Protein AF-A0A6A3C0V0-F1 (afdb_monomer_lite)

Structure (mmCIF, N/CA/C/O backbone):
data_AF-A0A6A3C0V0-F1
#
_entry.id   AF-A0A6A3C0V0-F1
#
loop_
_atom_site.group_PDB
_atom_site.id
_atom_site.type_symbol
_atom_site.label_atom_id
_atom_site.label_alt_id
_atom_site.label_comp_id
_atom_site.label_asym_id
_atom_site.label_entity_id
_atom_site.label_seq_id
_atom_site.pdbx_PDB_ins_code
_atom_site.Cartn_x
_atom_site.Cartn_y
_atom_site.Cartn_z
_atom_site.occupancy
_atom_site.B_iso_or_equiv
_atom_site.auth_seq_id
_atom_site.auth_comp_id
_atom_site.auth_asym_id
_atom_site.auth_atom_id
_atom_site.pdbx_PDB_model_num
ATOM 1 N N . MET A 1 1 ? 1.283 -11.476 -6.614 1.00 66.19 1 MET A N 1
ATOM 2 C CA . MET A 1 1 ? 1.906 -10.870 -5.410 1.00 66.19 1 MET A CA 1
ATOM 3 C C . MET A 1 1 ? 3.382 -10.486 -5.575 1.00 66.19 1 MET A C 1
ATOM 5 O O . MET A 1 1 ? 3.640 -9.299 -5.685 1.00 66.19 1 MET A O 1
ATOM 9 N N . CYS A 1 2 ? 4.351 -11.414 -5.663 1.00 64.56 2 CYS A N 1
ATOM 10 C CA . CYS A 1 2 ? 5.784 -11.062 -5.822 1.00 64.56 2 CYS A CA 1
ATOM 11 C C . CYS A 1 2 ? 6.074 -10.082 -6.975 1.00 64.56 2 CYS A C 1
ATOM 13 O O . CYS A 1 2 ? 6.936 -9.221 -6.855 1.00 64.56 2 CYS A O 1
ATOM 15 N N . ARG A 1 3 ? 5.314 -10.185 -8.072 1.00 71.25 3 ARG A N 1
ATOM 16 C CA . ARG A 1 3 ? 5.380 -9.266 -9.217 1.00 71.25 3 ARG A CA 1
ATOM 17 C C . ARG A 1 3 ? 5.018 -7.822 -8.840 1.00 71.25 3 ARG A C 1
ATOM 19 O O . ARG A 1 3 ? 5.771 -6.926 -9.187 1.00 71.25 3 ARG A O 1
ATOM 26 N N . TYR A 1 4 ? 3.952 -7.598 -8.064 1.00 69.88 4 TYR A N 1
ATOM 27 C CA . TYR A 1 4 ? 3.578 -6.258 -7.574 1.00 69.88 4 TYR A CA 1
ATOM 28 C C . TYR A 1 4 ? 4.634 -5.669 -6.641 1.00 69.88 4 TYR A C 1
ATOM 30 O O . TYR A 1 4 ? 4.888 -4.473 -6.663 1.00 69.88 4 TYR A O 1
ATOM 38 N N . ILE A 1 5 ? 5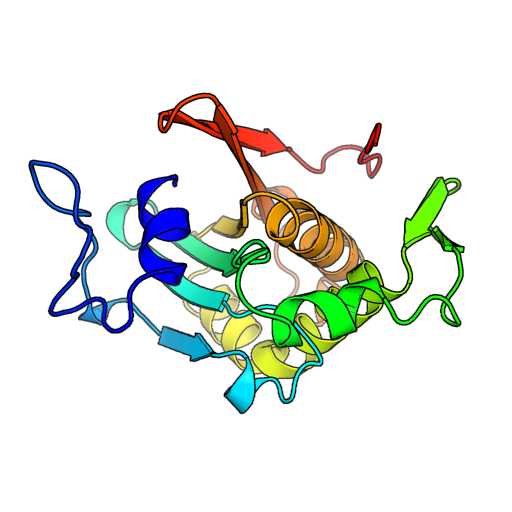.269 -6.516 -5.831 1.00 68.62 5 ILE A N 1
ATOM 39 C CA . ILE A 1 5 ? 6.342 -6.118 -4.915 1.00 68.62 5 ILE A CA 1
ATOM 40 C C . ILE A 1 5 ? 7.598 -5.710 -5.691 1.00 68.62 5 ILE A C 1
ATOM 42 O O . ILE A 1 5 ? 8.206 -4.693 -5.371 1.00 68.62 5 ILE A O 1
ATOM 46 N N . LEU A 1 6 ? 7.961 -6.463 -6.732 1.00 68.69 6 LEU A N 1
ATOM 47 C CA . LEU A 1 6 ? 9.076 -6.133 -7.620 1.00 68.69 6 LEU A CA 1
ATOM 48 C C . LEU A 1 6 ? 8.804 -4.880 -8.459 1.00 68.69 6 LEU A C 1
ATOM 50 O O . LEU A 1 6 ? 9.698 -4.056 -8.611 1.00 68.69 6 LEU A O 1
ATOM 54 N N . ALA A 1 7 ? 7.570 -4.679 -8.924 1.00 69.69 7 ALA A N 1
ATOM 55 C CA . ALA A 1 7 ? 7.199 -3.514 -9.726 1.00 69.69 7 ALA A CA 1
ATOM 56 C C . ALA A 1 7 ? 7.411 -2.174 -8.995 1.00 69.69 7 ALA A C 1
ATOM 58 O O . ALA A 1 7 ? 7.664 -1.163 -9.642 1.00 69.69 7 ALA A O 1
ATOM 59 N N . VAL A 1 8 ? 7.388 -2.154 -7.655 1.00 69.50 8 VAL A N 1
ATOM 60 C CA . VAL A 1 8 ? 7.725 -0.950 -6.862 1.00 69.50 8 VAL A CA 1
ATOM 61 C C . VAL A 1 8 ? 9.188 -0.523 -7.046 1.00 69.50 8 VAL A C 1
ATOM 63 O O . VAL A 1 8 ? 9.537 0.636 -6.816 1.00 69.50 8 VAL A O 1
ATOM 66 N N . TYR A 1 9 ? 10.065 -1.448 -7.440 1.00 68.88 9 TYR A N 1
ATOM 67 C CA . TYR A 1 9 ? 11.483 -1.176 -7.662 1.00 68.88 9 TYR A CA 1
ATOM 68 C C . TYR A 1 9 ? 11.780 -0.641 -9.068 1.00 68.88 9 TYR A C 1
ATOM 70 O O . TYR A 1 9 ? 12.880 -0.130 -9.269 1.00 68.88 9 TYR A O 1
ATOM 78 N N . GLU A 1 10 ? 10.829 -0.715 -10.002 1.00 73.00 10 GLU A N 1
ATOM 79 C CA . GLU A 1 10 ? 10.982 -0.189 -11.360 1.00 73.00 10 GLU A CA 1
ATOM 80 C C . GLU A 1 10 ? 10.845 1.334 -11.393 1.00 73.00 10 GLU A C 1
ATOM 82 O O . GLU A 1 10 ? 9.981 1.905 -10.718 1.00 73.00 10 GLU A O 1
ATOM 87 N N . ASP A 1 11 ? 11.656 2.001 -12.218 1.00 67.00 11 ASP A N 1
ATOM 88 C CA . ASP A 1 11 ? 11.537 3.446 -12.458 1.00 67.00 11 ASP A CA 1
ATOM 89 C C . ASP A 1 11 ? 10.278 3.786 -13.271 1.00 67.00 11 ASP A C 1
ATOM 91 O O . ASP A 1 11 ? 9.668 4.836 -13.059 1.00 67.00 11 ASP A O 1
ATOM 95 N N . GLY A 1 12 ? 9.824 2.858 -14.120 1.00 69.31 12 GLY A N 1
ATOM 96 C CA . GLY A 1 12 ? 8.556 2.941 -14.835 1.00 69.31 12 GLY A CA 1
ATOM 97 C C . GLY A 1 12 ? 7.997 1.561 -15.173 1.00 69.31 12 GLY A C 1
ATOM 98 O O . GLY A 1 12 ? 8.680 0.724 -15.750 1.00 69.31 12 GLY A O 1
ATOM 99 N N . ILE A 1 13 ? 6.719 1.331 -14.866 1.00 71.38 13 ILE A N 1
ATOM 100 C CA . ILE A 1 13 ? 6.072 0.026 -15.088 1.00 71.38 13 ILE A CA 1
ATOM 101 C C . ILE A 1 13 ? 5.704 -0.253 -16.556 1.00 71.38 13 ILE A C 1
ATOM 103 O O . ILE A 1 13 ? 5.443 -1.397 -16.906 1.00 71.38 13 ILE A O 1
ATOM 107 N N . ARG A 1 14 ? 5.684 0.776 -17.421 1.00 73.19 14 ARG A N 1
ATOM 108 C CA . ARG A 1 14 ? 5.459 0.624 -18.876 1.00 73.19 14 ARG A CA 1
ATOM 109 C C . ARG A 1 14 ? 6.706 0.133 -19.615 1.00 73.19 14 ARG A C 1
ATOM 111 O O . ARG A 1 14 ? 6.583 -0.494 -20.661 1.00 73.19 14 ARG A O 1
ATOM 118 N N . HIS A 1 15 ? 7.884 0.424 -19.068 1.00 71.19 15 HIS A N 1
ATOM 119 C CA . HIS A 1 15 ? 9.183 0.042 -19.619 1.00 71.19 15 HIS A CA 1
ATOM 120 C C . HIS A 1 15 ? 10.076 -0.469 -18.482 1.00 71.19 15 HIS A C 1
ATOM 122 O O . HIS A 1 15 ? 11.013 0.227 -18.084 1.00 71.19 15 HIS A O 1
ATOM 128 N N . PRO A 1 16 ? 9.739 -1.638 -17.907 1.00 74.25 16 PRO A N 1
ATOM 129 C CA . PRO A 1 16 ? 10.495 -2.191 -16.796 1.00 74.25 16 PRO A CA 1
ATOM 130 C C . PRO A 1 16 ? 11.929 -2.520 -17.221 1.00 74.25 16 PRO A C 1
ATOM 132 O O . PRO A 1 16 ? 12.159 -3.091 -18.285 1.00 74.25 16 PRO A O 1
ATOM 135 N N . LEU A 1 17 ? 12.894 -2.173 -16.376 1.00 71.25 17 LEU A N 1
ATOM 136 C CA . LEU A 1 17 ? 14.318 -2.421 -16.599 1.00 71.25 17 LEU A CA 1
ATOM 137 C C . LEU A 1 17 ? 14.745 -3.814 -16.124 1.00 71.25 17 LEU A C 1
ATOM 139 O O . LEU A 1 17 ? 15.704 -4.370 -16.656 1.00 71.25 17 LEU A O 1
ATOM 143 N N . TRP A 1 18 ? 14.053 -4.376 -15.131 1.00 69.69 18 TRP A N 1
ATOM 144 C CA . TRP A 1 18 ? 14.462 -5.595 -14.429 1.00 69.69 18 TRP A CA 1
ATOM 145 C C . TRP A 1 18 ? 13.414 -6.707 -14.510 1.00 69.69 18 TRP A C 1
ATOM 147 O O . TRP A 1 18 ? 13.334 -7.556 -13.619 1.00 69.69 18 TRP A O 1
ATOM 157 N N . GLU A 1 19 ? 12.596 -6.714 -15.566 1.00 72.31 19 GLU A N 1
ATOM 158 C CA . GLU A 1 19 ? 11.535 -7.706 -15.690 1.00 72.31 19 GLU A CA 1
ATOM 159 C C . GLU A 1 19 ? 12.081 -9.145 -15.761 1.00 72.31 19 GLU A C 1
ATOM 161 O O . GLU A 1 19 ? 13.084 -9.419 -16.428 1.00 72.31 19 GLU A O 1
ATOM 166 N N . PRO A 1 20 ? 11.435 -10.104 -15.074 1.00 70.31 20 PRO A N 1
ATOM 167 C CA . PRO A 1 20 ? 11.802 -11.506 -15.196 1.00 70.31 20 PRO A CA 1
ATOM 168 C C . PRO A 1 20 ? 11.436 -12.042 -16.592 1.00 70.31 20 PRO A C 1
ATOM 170 O O . PRO A 1 20 ? 10.578 -11.470 -17.269 1.00 70.31 20 PRO A O 1
ATOM 173 N N . PRO A 1 21 ? 12.000 -13.189 -17.018 1.00 68.56 21 PRO A N 1
ATOM 174 C CA . PRO A 1 21 ? 11.568 -13.859 -18.242 1.00 68.56 21 PRO A CA 1
ATOM 175 C C . PRO A 1 21 ? 10.044 -14.075 -18.254 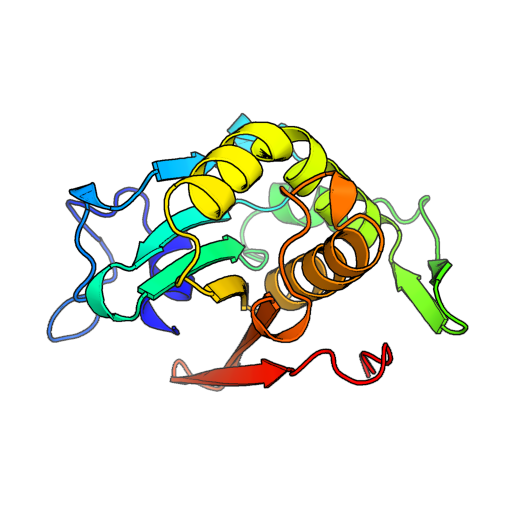1.00 68.56 21 PRO A C 1
ATOM 177 O O . PRO A 1 21 ? 9.496 -14.705 -17.348 1.00 68.56 21 PRO A O 1
ATOM 180 N N . GLY A 1 22 ? 9.360 -13.537 -19.270 1.00 70.19 22 GLY A N 1
ATOM 181 C CA . GLY A 1 22 ? 7.891 -13.529 -19.367 1.00 70.19 22 GLY A CA 1
ATOM 182 C C . GLY A 1 22 ? 7.208 -12.262 -18.830 1.00 70.19 22 GLY A C 1
ATOM 183 O O . GLY A 1 22 ? 5.978 -12.205 -18.812 1.00 70.19 22 GLY A O 1
ATOM 184 N N . GLY A 1 23 ? 7.985 -11.259 -18.418 1.00 74.38 23 GLY A N 1
ATOM 185 C CA . GLY A 1 23 ? 7.508 -9.971 -17.932 1.00 74.38 23 GLY A CA 1
ATOM 186 C C . GLY A 1 23 ? 6.883 -10.035 -16.539 1.00 74.38 23 GLY A C 1
ATOM 187 O O . GLY A 1 23 ? 6.688 -11.099 -15.938 1.00 74.38 23 GLY A O 1
ATOM 188 N N . TYR A 1 24 ? 6.518 -8.871 -16.002 1.00 71.88 24 TYR A N 1
ATOM 189 C CA . TYR A 1 24 ? 5.768 -8.823 -14.744 1.00 71.88 24 TYR A CA 1
ATOM 190 C C . TYR A 1 24 ? 4.322 -9.304 -14.894 1.00 71.88 24 TYR A C 1
ATOM 192 O O . TYR A 1 24 ? 3.734 -9.739 -13.905 1.00 71.88 24 TYR A O 1
ATOM 200 N N . GLY A 1 25 ? 3.747 -9.253 -16.101 1.00 75.31 25 GLY A N 1
ATOM 201 C CA . GLY A 1 25 ? 2.329 -9.557 -16.320 1.00 75.31 25 GLY A CA 1
ATOM 202 C C . GLY A 1 25 ? 1.410 -8.617 -15.535 1.00 75.31 25 GLY A C 1
ATOM 203 O O . GLY A 1 25 ? 0.427 -9.066 -14.959 1.00 75.31 25 GLY A O 1
ATOM 204 N N . ILE A 1 26 ? 1.794 -7.342 -15.442 1.00 80.31 26 ILE A N 1
ATOM 205 C CA . ILE A 1 26 ? 1.059 -6.273 -14.762 1.00 80.31 26 ILE A CA 1
ATOM 206 C C . ILE A 1 26 ? 0.546 -5.326 -15.844 1.00 80.31 26 ILE A C 1
ATOM 208 O O . ILE A 1 26 ? 1.301 -4.964 -16.746 1.00 80.31 26 ILE A O 1
ATOM 212 N N . ASN A 1 27 ? -0.719 -4.925 -15.754 1.00 86.56 27 ASN A N 1
ATOM 213 C CA . ASN A 1 27 ? -1.298 -3.946 -16.659 1.00 86.56 27 ASN A CA 1
ATOM 214 C C . ASN A 1 27 ? -0.959 -2.528 -16.165 1.00 86.56 27 ASN A C 1
ATOM 216 O O . ASN A 1 27 ? -1.412 -2.136 -15.091 1.00 86.56 27 ASN A O 1
ATOM 220 N N . PRO A 1 28 ? -0.188 -1.726 -16.916 1.00 85.25 28 PRO A N 1
ATOM 221 C CA . PRO A 1 28 ? 0.209 -0.401 -16.461 1.00 85.25 28 PRO A CA 1
ATOM 222 C C . PRO A 1 28 ? -0.951 0.587 -16.308 1.00 85.25 28 PRO A C 1
ATOM 224 O O . PRO A 1 28 ? -0.805 1.560 -15.573 1.00 85.25 28 PRO A O 1
ATOM 227 N N . ASP A 1 29 ? -2.087 0.348 -16.964 1.00 89.38 29 ASP A N 1
ATOM 228 C CA . ASP A 1 29 ? -3.273 1.203 -16.862 1.00 89.38 29 ASP A CA 1
ATOM 229 C C . ASP A 1 29 ? -4.039 0.991 -15.544 1.00 89.38 29 ASP A C 1
ATOM 231 O O . ASP A 1 29 ? -4.915 1.779 -15.204 1.00 89.38 29 ASP A O 1
ATOM 235 N N . TRP A 1 30 ? -3.695 -0.048 -14.778 1.00 92.94 30 TRP A N 1
ATOM 236 C CA . TRP A 1 30 ? -4.278 -0.341 -13.464 1.00 92.94 30 TRP A CA 1
ATOM 237 C C . TRP A 1 30 ? -3.461 0.234 -12.295 1.00 92.94 30 TRP A C 1
ATOM 239 O O . TRP A 1 30 ? -3.807 0.049 -11.126 1.00 92.94 30 TRP A O 1
ATOM 249 N N . LEU A 1 31 ? -2.357 0.929 -12.585 1.00 92.06 31 LEU A N 1
ATOM 250 C CA . LEU A 1 31 ? -1.612 1.682 -11.581 1.00 92.06 31 LEU A CA 1
ATOM 251 C C . LEU A 1 31 ? -2.352 2.985 -11.271 1.00 92.06 31 LEU A C 1
ATOM 253 O O . LEU A 1 31 ? -2.417 3.876 -12.113 1.00 92.06 31 LEU A O 1
ATOM 257 N N . ILE A 1 32 ? -2.835 3.112 -10.038 1.00 94.00 32 ILE A N 1
ATOM 258 C CA . ILE A 1 32 ? -3.547 4.307 -9.577 1.00 94.00 32 ILE A CA 1
ATOM 259 C C . ILE A 1 32 ? -2.549 5.343 -9.055 1.00 94.00 32 ILE A C 1
ATOM 261 O O . ILE A 1 32 ? -2.606 6.512 -9.430 1.00 94.00 32 ILE A O 1
ATOM 265 N N . ILE A 1 33 ? -1.600 4.919 -8.209 1.00 93.19 33 ILE A N 1
ATOM 266 C CA . ILE A 1 33 ? -0.614 5.813 -7.581 1.00 93.19 33 ILE A CA 1
ATOM 267 C C . ILE A 1 33 ? 0.765 5.166 -7.570 1.00 93.19 33 ILE A C 1
ATOM 269 O O . ILE A 1 33 ? 0.912 3.976 -7.298 1.00 93.19 33 ILE A O 1
ATOM 273 N N . ARG A 1 34 ? 1.795 5.987 -7.780 1.00 90.75 34 ARG A N 1
ATOM 274 C CA . ARG A 1 34 ? 3.190 5.683 -7.452 1.00 90.75 34 ARG A CA 1
ATOM 275 C C . ARG A 1 34 ? 3.768 6.853 -6.667 1.00 90.75 34 ARG A C 1
ATOM 277 O O . ARG A 1 34 ? 3.656 7.989 -7.114 1.00 90.75 34 ARG A O 1
ATOM 284 N N . LYS A 1 35 ? 4.381 6.565 -5.520 1.00 90.75 35 LYS A N 1
ATOM 285 C CA . LYS A 1 35 ? 5.076 7.545 -4.680 1.00 90.75 35 LYS A CA 1
ATOM 286 C C . LYS A 1 35 ? 6.526 7.135 -4.507 1.00 90.75 35 LYS A C 1
ATOM 288 O O . LYS A 1 35 ? 6.810 6.027 -4.042 1.00 90.75 35 LYS A O 1
ATOM 293 N N . THR A 1 36 ? 7.441 8.018 -4.874 1.00 86.69 36 THR A N 1
ATOM 294 C CA . THR A 1 36 ? 8.871 7.862 -4.611 1.00 86.69 36 THR A CA 1
ATOM 295 C C . THR A 1 36 ? 9.237 8.409 -3.232 1.00 86.69 36 THR A C 1
ATOM 297 O O . THR A 1 36 ? 8.405 8.943 -2.496 1.00 86.69 36 THR A O 1
ATOM 300 N N . TYR A 1 37 ? 10.500 8.251 -2.840 1.00 80.00 37 TYR A N 1
ATOM 301 C CA . TYR A 1 37 ? 10.990 8.809 -1.581 1.00 80.00 37 TYR A CA 1
ATOM 302 C C . TYR A 1 37 ? 10.854 10.343 -1.548 1.00 80.00 37 TYR A C 1
ATOM 304 O O . TYR A 1 37 ? 10.496 10.917 -0.521 1.00 80.00 37 TYR A O 1
ATOM 312 N N . GLU A 1 38 ? 11.067 10.994 -2.691 1.00 82.88 38 GLU A N 1
ATOM 313 C CA . GLU A 1 38 ? 10.913 12.435 -2.873 1.00 82.88 38 GLU A CA 1
ATOM 314 C C . GLU A 1 38 ? 9.451 12.865 -2.691 1.00 82.88 38 GLU A C 1
ATOM 316 O O . GLU A 1 38 ? 9.189 13.818 -1.957 1.00 82.88 38 GLU A O 1
ATOM 321 N N . ASP A 1 39 ? 8.495 12.117 -3.257 1.00 88.69 39 ASP A N 1
ATOM 322 C CA . ASP A 1 39 ? 7.061 12.405 -3.106 1.00 88.69 39 ASP A CA 1
ATOM 323 C C . ASP A 1 39 ? 6.594 12.300 -1.648 1.00 88.69 39 ASP A C 1
ATOM 325 O O . ASP A 1 39 ? 5.745 13.069 -1.195 1.00 88.69 39 ASP A O 1
ATOM 329 N N . THR A 1 40 ? 7.149 11.343 -0.898 1.00 85.50 40 THR A N 1
ATOM 330 C CA . THR A 1 40 ? 6.831 11.147 0.528 1.00 85.50 40 THR A CA 1
ATOM 331 C C . THR A 1 40 ? 7.622 12.064 1.459 1.00 85.50 40 THR A C 1
ATOM 333 O O . THR A 1 40 ? 7.401 12.043 2.672 1.00 85.50 40 THR A O 1
ATOM 336 N N . GLN A 1 41 ? 8.569 12.842 0.921 1.00 84.19 41 GLN A N 1
ATOM 337 C CA . GLN A 1 41 ? 9.496 13.684 1.685 1.00 84.19 41 GLN A CA 1
ATOM 338 C C . GLN A 1 41 ? 10.203 12.910 2.814 1.00 84.19 41 GLN A C 1
ATOM 340 O O . GLN A 1 41 ? 10.439 13.435 3.904 1.00 84.19 41 GLN A O 1
ATOM 345 N N . GLY A 1 42 ? 10.484 11.626 2.579 1.00 79.12 42 GLY A N 1
ATOM 346 C CA . GLY A 1 42 ? 11.101 10.732 3.553 1.00 79.12 42 GLY A CA 1
ATOM 347 C C . GLY A 1 42 ? 10.258 10.375 4.778 1.00 79.12 4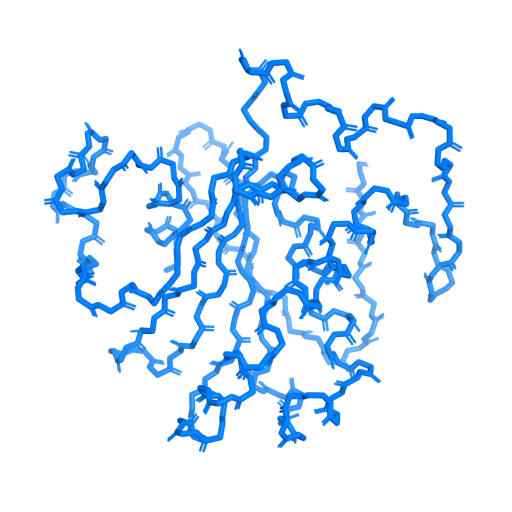2 GLY A C 1
ATOM 348 O O . GLY A 1 42 ? 10.805 9.892 5.766 1.00 79.12 42 GLY A O 1
ATOM 349 N N . GLN A 1 43 ? 8.941 10.594 4.755 1.00 82.69 43 GLN A N 1
ATOM 350 C CA . GLN A 1 43 ? 8.054 10.155 5.842 1.00 82.69 43 GLN A CA 1
ATOM 351 C C . GLN A 1 43 ? 7.667 8.675 5.726 1.00 82.69 43 GLN A C 1
ATOM 353 O O . GLN A 1 43 ? 7.301 8.056 6.729 1.00 82.69 43 GLN A O 1
ATOM 358 N N . ALA A 1 44 ? 7.757 8.099 4.526 1.00 85.69 44 ALA A N 1
ATOM 359 C CA . ALA A 1 44 ? 7.454 6.701 4.256 1.00 85.69 44 ALA A CA 1
ATOM 360 C C . ALA A 1 44 ? 8.377 6.136 3.159 1.00 85.69 44 ALA A C 1
ATOM 362 O O . ALA A 1 44 ? 8.910 6.893 2.351 1.00 85.69 44 ALA A O 1
ATOM 363 N N . PRO A 1 45 ? 8.582 4.808 3.093 1.00 85.31 45 PRO A N 1
ATOM 364 C CA . PRO A 1 45 ? 9.217 4.188 1.932 1.00 85.31 45 PRO A CA 1
ATOM 365 C C . PRO A 1 45 ? 8.396 4.432 0.661 1.00 85.31 45 PRO A C 1
ATOM 367 O O . PRO A 1 45 ? 7.195 4.669 0.744 1.00 85.31 45 PRO A O 1
ATOM 370 N N . SER A 1 46 ? 9.014 4.307 -0.515 1.00 88.06 46 SER A N 1
ATOM 371 C CA . SER A 1 46 ? 8.271 4.345 -1.782 1.00 88.06 46 SER A CA 1
ATOM 372 C C . SER A 1 46 ? 7.198 3.254 -1.836 1.00 88.06 46 SER A C 1
ATOM 374 O O . SER A 1 46 ? 7.402 2.149 -1.328 1.00 88.06 46 SER A O 1
ATOM 376 N N . TYR A 1 47 ? 6.074 3.534 -2.484 1.00 91.38 47 TYR A N 1
ATOM 377 C CA . TYR A 1 47 ? 4.982 2.574 -2.633 1.00 91.38 47 TYR A CA 1
ATOM 378 C C . TYR A 1 47 ? 4.187 2.809 -3.914 1.00 91.38 47 TYR A C 1
ATOM 380 O O . TYR A 1 47 ? 4.295 3.852 -4.563 1.00 91.38 47 TYR A O 1
ATOM 388 N N . VAL A 1 48 ? 3.376 1.818 -4.270 1.00 92.88 48 VAL A N 1
ATOM 389 C CA . VAL A 1 48 ? 2.400 1.903 -5.358 1.00 92.88 48 VAL A CA 1
ATOM 390 C C . VAL A 1 48 ? 1.035 1.425 -4.885 1.00 92.88 48 VAL A C 1
ATOM 392 O O . VAL A 1 48 ? 0.954 0.483 -4.096 1.00 92.88 48 VAL A O 1
ATOM 395 N N . LEU A 1 49 ? -0.018 2.051 -5.402 1.00 94.81 49 LEU A N 1
ATOM 396 C CA . LEU A 1 49 ? -1.397 1.593 -5.292 1.00 94.81 49 LEU A CA 1
ATOM 397 C C . LEU A 1 49 ? -1.835 1.062 -6.655 1.00 94.81 49 LEU A C 1
ATOM 399 O O . LEU A 1 49 ? -1.834 1.796 -7.645 1.00 94.81 49 LEU A O 1
ATOM 403 N N . TYR A 1 50 ? -2.176 -0.217 -6.698 1.00 94.56 50 TYR A N 1
ATOM 404 C CA . TYR A 1 50 ? -2.483 -0.948 -7.917 1.00 94.56 50 TYR A CA 1
ATOM 405 C C . TYR A 1 50 ? -3.838 -1.643 -7.803 1.00 94.56 50 TYR A C 1
ATOM 407 O O . TYR A 1 50 ? -4.128 -2.263 -6.779 1.00 94.56 50 TYR A O 1
ATOM 415 N N . LEU A 1 51 ? -4.650 -1.559 -8.854 1.00 95.81 51 LEU A N 1
ATOM 416 C CA . LEU A 1 51 ? -5.987 -2.140 -8.905 1.00 95.81 51 LEU A CA 1
ATOM 417 C C . LEU A 1 51 ? -5.979 -3.438 -9.722 1.00 95.81 51 LEU A C 1
ATOM 419 O O . LEU A 1 51 ? -6.046 -3.448 -10.944 1.00 95.81 51 LEU A O 1
ATOM 423 N N . ASP A 1 52 ? -5.863 -4.567 -9.042 1.00 94.19 52 ASP A N 1
ATOM 424 C CA . ASP A 1 52 ? -5.761 -5.880 -9.664 1.00 94.19 52 ASP A CA 1
ATOM 425 C C . ASP A 1 52 ? -7.148 -6.451 -9.977 1.00 94.19 52 ASP A C 1
ATOM 427 O O . ASP A 1 52 ? -7.764 -7.150 -9.167 1.00 94.19 52 ASP A O 1
ATOM 431 N N . HIS A 1 53 ? -7.651 -6.132 -11.169 1.00 94.50 53 HIS A N 1
ATOM 432 C CA . HIS A 1 53 ? -8.972 -6.573 -11.608 1.00 94.50 53 HIS A CA 1
ATOM 433 C C . HIS A 1 53 ? -9.070 -8.090 -11.808 1.00 94.50 53 HIS A C 1
ATOM 435 O O . HIS A 1 53 ? -10.131 -8.661 -11.557 1.00 94.50 53 HIS A O 1
ATOM 441 N N . ASP A 1 54 ? -7.976 -8.753 -12.192 1.00 93.00 54 ASP A N 1
ATOM 442 C CA . ASP A 1 54 ? -7.966 -10.202 -12.433 1.00 93.00 54 ASP A CA 1
ATOM 443 C C . ASP A 1 54 ? -8.178 -11.002 -11.140 1.00 93.00 54 ASP A C 1
ATOM 445 O O . ASP A 1 54 ? -8.795 -12.069 -11.152 1.00 93.00 54 ASP A O 1
ATOM 449 N N . HIS A 1 55 ? -7.696 -10.476 -10.011 1.00 93.00 55 HIS A N 1
ATOM 450 C CA . HIS A 1 55 ? -7.798 -11.128 -8.702 1.00 93.00 55 HIS A CA 1
ATOM 451 C C . HIS A 1 55 ? -8.806 -10.456 -7.762 1.00 93.00 55 HIS A C 1
ATOM 453 O O . HIS A 1 55 ? -8.950 -10.897 -6.619 1.00 93.00 55 HIS A O 1
ATOM 459 N N . ALA A 1 56 ? -9.507 -9.420 -8.237 1.00 95.94 56 ALA A N 1
ATOM 460 C CA . ALA A 1 56 ? -10.383 -8.573 -7.434 1.00 95.94 56 ALA A CA 1
ATOM 461 C C . ALA A 1 56 ? -9.672 -8.077 -6.159 1.00 95.94 56 ALA A C 1
ATOM 463 O O . ALA A 1 56 ? -10.082 -8.384 -5.034 1.00 95.94 56 ALA A O 1
ATOM 464 N N . ASP A 1 57 ? -8.563 -7.354 -6.325 1.00 95.75 57 ASP A N 1
ATOM 465 C CA . ASP A 1 57 ? -7.715 -6.913 -5.215 1.00 95.75 57 ASP A CA 1
ATOM 466 C C . ASP A 1 57 ? -7.231 -5.465 -5.394 1.00 95.75 57 ASP A C 1
ATOM 468 O O . ASP A 1 57 ? -6.817 -5.049 -6.473 1.00 95.75 57 ASP A O 1
ATOM 472 N N . ILE A 1 58 ? -7.278 -4.683 -4.319 1.00 96.81 58 ILE A N 1
ATOM 473 C CA . ILE A 1 58 ? -6.691 -3.344 -4.228 1.00 96.81 58 ILE A CA 1
ATOM 474 C C . ILE A 1 58 ? -5.365 -3.512 -3.492 1.00 96.81 58 ILE A C 1
ATOM 476 O O . ILE A 1 58 ? -5.345 -3.769 -2.288 1.00 96.81 58 ILE A O 1
ATOM 480 N N . VAL A 1 59 ? -4.247 -3.387 -4.202 1.00 95.56 59 VAL A N 1
ATOM 481 C CA . VAL A 1 59 ? -2.919 -3.721 -3.678 1.00 95.56 59 VAL A CA 1
ATOM 482 C C . VAL A 1 59 ? -2.116 -2.452 -3.415 1.00 95.56 59 VAL A C 1
ATOM 484 O O . VAL A 1 59 ? -1.687 -1.772 -4.345 1.00 95.56 59 VAL A O 1
ATOM 487 N N . LEU A 1 60 ? -1.843 -2.167 -2.141 1.00 95.06 60 LEU A N 1
ATOM 488 C CA . LEU A 1 60 ? -0.879 -1.149 -1.728 1.00 95.06 60 LEU A CA 1
ATOM 489 C C . LEU A 1 60 ? 0.456 -1.831 -1.411 1.00 95.06 60 LEU A C 1
ATOM 491 O O . LEU A 1 60 ? 0.612 -2.471 -0.369 1.00 95.06 60 LEU A O 1
ATOM 495 N N . SER A 1 61 ? 1.412 -1.723 -2.331 1.00 92.38 61 SER A N 1
ATOM 496 C CA . SER A 1 61 ? 2.703 -2.409 -2.262 1.00 92.38 61 SER A CA 1
ATOM 497 C C . SER A 1 61 ? 3.818 -1.444 -1.868 1.00 92.38 61 SER A C 1
ATOM 499 O O . SER A 1 61 ? 4.038 -0.434 -2.533 1.00 92.38 61 SER A O 1
ATOM 501 N N . ILE A 1 62 ? 4.526 -1.759 -0.784 1.00 90.12 62 ILE A N 1
ATOM 502 C CA . ILE A 1 62 ? 5.506 -0.888 -0.131 1.00 90.12 62 ILE A CA 1
ATOM 503 C C . ILE A 1 62 ? 6.908 -1.449 -0.323 1.00 90.12 62 ILE A C 1
ATOM 505 O O . ILE A 1 62 ? 7.207 -2.602 0.012 1.00 90.12 62 ILE A O 1
ATOM 509 N N . ARG A 1 63 ? 7.797 -0.603 -0.834 1.00 85.25 63 ARG A N 1
ATOM 510 C CA . ARG A 1 63 ? 9.194 -0.945 -1.071 1.00 85.25 63 ARG A CA 1
ATOM 511 C C . ARG A 1 63 ? 9.909 -1.209 0.254 1.00 85.25 63 ARG A C 1
ATOM 513 O O . ARG A 1 63 ? 9.743 -0.480 1.230 1.00 85.25 63 ARG A O 1
ATOM 520 N N . GLY A 1 64 ? 10.756 -2.233 0.272 1.00 71.62 64 GLY A N 1
ATOM 521 C CA . GLY A 1 64 ? 11.789 -2.362 1.298 1.00 71.62 64 GLY A CA 1
ATOM 522 C C . GLY A 1 64 ? 12.926 -1.378 1.061 1.00 71.62 64 GLY A C 1
ATOM 523 O O . GLY A 1 64 ? 13.153 -0.978 -0.081 1.00 71.62 64 GLY A O 1
ATOM 524 N N . LEU A 1 65 ? 13.668 -1.038 2.116 1.00 63.81 65 LEU A N 1
ATOM 525 C CA . LEU A 1 65 ? 14.829 -0.162 1.977 1.00 63.81 65 LEU A CA 1
ATOM 526 C C . LEU A 1 65 ? 15.845 -0.756 1.008 1.00 63.81 65 LEU A C 1
ATOM 528 O O . LEU A 1 65 ? 16.180 -1.942 1.077 1.00 63.81 65 LEU A O 1
ATOM 532 N N . ASN A 1 66 ? 16.370 0.089 0.139 1.00 55.84 66 ASN A N 1
ATOM 533 C CA . ASN A 1 66 ? 17.594 -0.186 -0.569 1.00 55.84 66 ASN A CA 1
ATOM 534 C C . ASN A 1 66 ? 18.766 0.268 0.308 1.00 55.84 66 ASN A C 1
ATOM 536 O O . ASN A 1 66 ? 19.003 1.462 0.460 1.00 55.84 66 ASN A O 1
ATOM 540 N N . LEU A 1 67 ? 19.531 -0.684 0.849 1.00 48.19 67 LEU A N 1
ATOM 541 C CA . LEU A 1 67 ? 20.728 -0.395 1.654 1.00 48.19 67 LEU A CA 1
ATOM 542 C C . LEU A 1 67 ? 21.796 0.411 0.886 1.00 48.19 67 LEU A C 1
ATOM 544 O O . LEU A 1 67 ? 22.707 0.947 1.504 1.00 48.19 67 LEU A O 1
ATOM 548 N N . ALA A 1 68 ? 21.684 0.519 -0.443 1.00 42.19 68 ALA A N 1
ATOM 549 C CA . ALA A 1 68 ? 22.548 1.358 -1.269 1.00 42.19 68 ALA A CA 1
ATOM 550 C C . ALA A 1 68 ? 22.152 2.851 -1.289 1.00 42.19 68 ALA A C 1
ATOM 552 O O . ALA A 1 68 ? 22.922 3.663 -1.797 1.00 42.19 68 ALA A O 1
ATOM 553 N N . LYS A 1 69 ? 20.969 3.234 -0.778 1.00 50.09 69 LYS A N 1
ATOM 554 C CA . LYS A 1 69 ? 20.512 4.632 -0.716 1.00 50.09 69 LYS A CA 1
ATOM 555 C C . LYS A 1 69 ? 20.433 5.101 0.736 1.00 50.09 69 LYS A C 1
ATOM 557 O O . LYS A 1 69 ? 19.600 4.652 1.508 1.00 50.09 69 LYS A O 1
ATOM 562 N N . GLU A 1 70 ? 21.283 6.051 1.102 1.00 49.94 70 GLU A N 1
ATOM 563 C CA . GLU A 1 70 ? 21.363 6.613 2.460 1.00 49.94 70 GLU A CA 1
ATOM 564 C C . GLU A 1 70 ? 20.060 7.314 2.906 1.00 49.94 70 GLU A C 1
ATOM 566 O O . GLU A 1 70 ? 19.743 7.357 4.092 1.00 49.94 70 GLU A O 1
ATOM 571 N N . SER A 1 71 ? 19.246 7.789 1.955 1.00 52.44 71 SER A N 1
ATOM 572 C CA . SER A 1 71 ? 17.908 8.344 2.205 1.00 52.44 71 SER A CA 1
ATOM 573 C C . SER A 1 71 ? 16.959 7.334 2.857 1.00 52.44 71 SER A C 1
ATOM 575 O O . SER A 1 71 ? 16.228 7.675 3.782 1.00 52.44 71 SER A O 1
ATOM 577 N N . ASP A 1 72 ? 17.028 6.069 2.445 1.00 50.50 72 ASP A N 1
ATOM 578 C CA . ASP A 1 72 ? 16.165 4.991 2.933 1.00 50.50 72 ASP A CA 1
ATOM 579 C C . ASP A 1 72 ? 16.405 4.705 4.430 1.00 50.50 72 ASP A C 1
ATOM 581 O O . ASP A 1 72 ? 15.503 4.272 5.151 1.00 50.50 72 ASP A O 1
ATOM 585 N N . TYR A 1 73 ? 17.597 5.030 4.941 1.00 54.50 73 TYR A N 1
ATOM 586 C CA . TYR A 1 73 ? 17.943 4.882 6.351 1.00 54.50 73 TYR A CA 1
ATOM 587 C C . TYR A 1 73 ? 17.255 5.901 7.274 1.00 54.50 73 TYR A C 1
ATOM 589 O O . TYR A 1 73 ? 17.090 5.593 8.450 1.00 54.50 73 TYR A O 1
ATOM 597 N N . GLN A 1 74 ? 16.821 7.078 6.806 1.00 54.81 74 GLN A N 1
ATOM 598 C CA . GLN A 1 74 ? 16.273 8.140 7.677 1.00 54.81 74 GLN A CA 1
ATOM 599 C C . GLN A 1 74 ? 14.985 7.716 8.405 1.00 54.81 74 GLN A C 1
ATOM 601 O O . GLN A 1 74 ? 14.808 8.023 9.583 1.00 54.81 74 GLN A O 1
ATOM 606 N N . VAL A 1 75 ? 14.124 6.933 7.745 1.00 56.50 75 VAL A N 1
ATOM 607 C CA . VAL A 1 75 ? 12.871 6.411 8.330 1.00 56.50 75 VAL A CA 1
ATOM 608 C C . VAL A 1 75 ? 13.145 5.428 9.485 1.00 56.50 75 VAL A C 1
ATOM 610 O O . VAL A 1 75 ? 12.332 5.296 10.405 1.00 56.50 75 VAL A O 1
ATOM 613 N N . LEU A 1 76 ? 14.299 4.746 9.462 1.00 52.44 76 LEU A N 1
ATOM 614 C CA . LEU A 1 76 ? 14.733 3.797 10.493 1.00 52.44 76 LEU A CA 1
ATOM 615 C C . LEU A 1 76 ? 15.681 4.399 11.541 1.00 52.44 76 LEU A C 1
ATOM 617 O O . LEU A 1 76 ? 15.566 4.057 12.714 1.00 52.44 76 LEU A O 1
ATOM 621 N N . LEU A 1 77 ? 16.622 5.256 11.136 1.00 46.44 77 LEU A N 1
ATOM 622 C CA . LEU A 1 77 ? 17.714 5.780 11.968 1.00 46.44 77 LEU A CA 1
ATOM 623 C C . LEU A 1 77 ? 17.359 7.021 12.768 1.00 46.44 77 LEU A C 1
ATOM 625 O O . L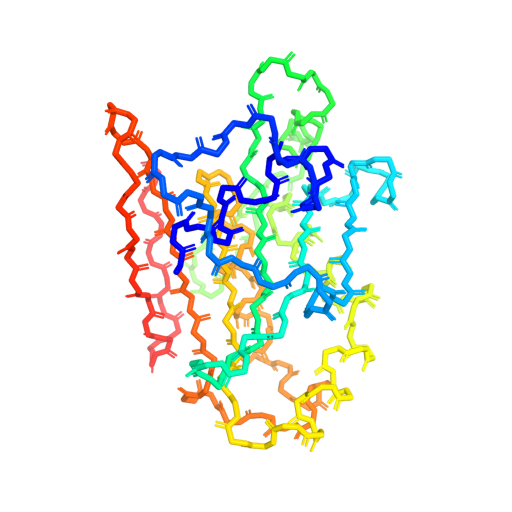EU A 1 77 ? 18.229 7.534 13.478 1.00 46.44 77 LEU A O 1
ATOM 629 N N . ASP A 1 78 ? 16.107 7.475 12.746 1.00 49.47 78 ASP A N 1
ATOM 630 C CA . ASP A 1 78 ? 15.622 8.358 13.800 1.00 49.47 78 ASP A CA 1
ATOM 631 C C . ASP A 1 78 ? 15.513 7.561 15.121 1.00 49.47 78 ASP A C 1
ATOM 633 O O . ASP A 1 78 ? 14.445 7.268 15.657 1.00 49.47 78 ASP A O 1
ATOM 637 N N . ASN A 1 79 ? 16.681 7.176 15.650 1.00 41.28 79 ASN A N 1
ATOM 638 C CA . ASN A 1 79 ? 16.930 6.453 16.895 1.00 41.28 79 ASN A CA 1
ATOM 639 C C . ASN A 1 79 ? 16.443 7.241 18.123 1.00 41.28 79 ASN A C 1
ATOM 641 O O . ASN A 1 79 ? 16.449 6.716 19.236 1.00 41.28 79 ASN A O 1
ATOM 645 N N . LYS A 1 80 ? 15.985 8.489 17.940 1.00 45.84 80 LYS A N 1
ATOM 646 C CA . LYS A 1 80 ? 15.285 9.266 18.970 1.00 45.84 80 LYS A CA 1
ATOM 647 C C . LYS A 1 80 ? 13.841 8.815 19.167 1.00 45.84 80 LYS A C 1
ATOM 649 O O . LYS A 1 80 ? 13.244 9.140 20.190 1.00 45.84 80 LYS A O 1
ATOM 654 N N . LEU A 1 81 ? 13.271 8.067 18.222 1.00 48.25 81 LEU A N 1
ATOM 655 C CA . LEU A 1 81 ? 11.868 7.680 18.273 1.00 48.25 81 LEU A CA 1
ATOM 656 C C . LEU A 1 81 ? 11.598 6.558 19.283 1.00 48.25 81 LEU A C 1
ATOM 658 O O . LEU A 1 81 ? 10.482 6.465 19.778 1.00 48.25 81 LEU A O 1
ATOM 662 N N . GLY A 1 82 ? 12.582 5.738 19.660 1.00 51.69 82 GLY A N 1
ATOM 663 C CA . GLY A 1 82 ? 12.381 4.670 20.644 1.00 51.69 82 GLY A CA 1
ATOM 664 C C . GLY A 1 82 ? 11.328 3.626 20.228 1.00 51.69 82 GLY A C 1
ATOM 665 O O . GLY A 1 82 ? 10.861 3.568 19.088 1.00 51.69 82 GLY A O 1
ATOM 666 N N . LYS A 1 83 ? 10.949 2.754 21.168 1.00 51.94 83 LYS A N 1
ATOM 667 C CA . LYS A 1 83 ? 9.900 1.743 20.967 1.00 51.94 83 LYS A CA 1
ATOM 668 C C . LYS A 1 83 ? 8.606 2.211 21.627 1.00 51.94 83 LYS A C 1
ATOM 670 O O . LYS A 1 83 ? 8.620 2.557 22.808 1.00 51.94 83 LYS A O 1
ATOM 675 N N . ARG A 1 84 ? 7.472 2.159 20.923 1.00 48.91 84 ARG A N 1
ATOM 676 C CA . ARG A 1 84 ? 6.155 2.437 21.521 1.00 48.91 84 ARG A CA 1
ATOM 677 C C . ARG A 1 84 ? 5.425 1.144 21.822 1.00 48.91 84 ARG A C 1
ATOM 679 O O . ARG A 1 84 ? 5.433 0.206 21.026 1.00 48.91 84 ARG A O 1
ATOM 686 N N . LYS A 1 85 ? 4.766 1.114 22.979 1.00 46.12 85 LYS A N 1
ATOM 687 C CA . LYS A 1 85 ? 3.890 0.008 23.348 1.00 46.12 85 LYS A CA 1
ATOM 688 C C . LYS A 1 85 ? 2.659 0.037 22.440 1.00 46.12 85 LYS A C 1
ATOM 690 O O . LYS A 1 85 ? 1.894 1.000 22.466 1.00 46.12 85 LYS A O 1
ATOM 695 N N . PHE A 1 86 ? 2.480 -1.000 21.634 1.00 45.12 86 PHE A N 1
ATOM 696 C CA . PHE A 1 86 ? 1.342 -1.169 20.740 1.00 45.12 86 PHE A CA 1
ATOM 697 C C . PHE A 1 86 ? 0.826 -2.599 20.881 1.00 45.12 86 PHE A C 1
ATOM 699 O O . PHE A 1 86 ? 1.565 -3.560 20.688 1.00 45.12 86 PHE A O 1
ATOM 706 N N . ASN A 1 87 ? -0.437 -2.731 21.283 1.00 45.28 87 ASN A N 1
ATOM 707 C CA . ASN A 1 87 ? -1.113 -4.010 21.513 1.00 45.28 87 ASN A CA 1
ATOM 708 C C . ASN A 1 87 ? -0.349 -5.008 22.415 1.00 45.28 87 ASN A C 1
ATOM 710 O O . ASN A 1 87 ? -0.316 -6.206 22.155 1.00 45.28 87 ASN A O 1
ATOM 714 N N . GLY A 1 88 ? 0.302 -4.507 23.472 1.00 39.25 88 GLY A N 1
ATOM 715 C CA . GLY A 1 88 ? 1.059 -5.337 24.419 1.00 39.25 88 GLY A CA 1
ATOM 716 C C . GLY A 1 88 ? 2.484 -5.703 23.982 1.00 39.25 88 GLY A C 1
ATOM 717 O O . GLY A 1 88 ? 3.221 -6.243 24.800 1.00 39.25 88 GLY A O 1
ATOM 718 N N . GLY A 1 89 ? 2.894 -5.357 22.756 1.00 45.41 89 GLY A N 1
ATOM 719 C CA . GLY A 1 89 ? 4.265 -5.482 22.251 1.00 45.41 89 GLY A CA 1
ATOM 720 C C . GLY A 1 89 ? 4.945 -4.127 22.038 1.00 45.41 89 GLY A C 1
ATOM 721 O O . GLY A 1 89 ? 4.350 -3.073 22.265 1.00 45.41 89 GLY A O 1
ATOM 722 N N . TYR A 1 90 ? 6.203 -4.151 21.602 1.00 45.25 90 TYR A N 1
ATOM 723 C CA . TYR A 1 90 ? 6.984 -2.958 21.278 1.00 45.25 90 TYR A CA 1
ATOM 724 C C . TYR A 1 90 ? 7.144 -2.837 19.763 1.00 45.25 90 TYR A C 1
ATOM 726 O O . TYR A 1 90 ? 7.701 -3.734 19.137 1.00 45.25 90 TYR A O 1
ATOM 734 N N . VAL A 1 91 ? 6.693 -1.726 19.183 1.00 57.88 91 VAL A N 1
ATOM 735 C CA . VAL A 1 91 ? 6.844 -1.433 17.749 1.00 57.88 91 VAL A CA 1
ATOM 736 C C . VAL A 1 91 ? 7.848 -0.297 17.570 1.00 57.88 91 VAL A C 1
ATOM 738 O O . VAL A 1 91 ? 7.885 0.639 18.375 1.00 57.88 91 VAL A O 1
ATOM 741 N N . HIS A 1 92 ? 8.672 -0.382 16.523 1.00 65.56 92 HIS A N 1
ATOM 742 C CA . HIS A 1 92 ? 9.562 0.707 16.129 1.00 65.56 92 HIS A CA 1
ATOM 743 C C . HIS A 1 92 ? 8.724 1.917 15.707 1.00 65.56 92 HIS A C 1
ATOM 745 O O . HIS A 1 92 ? 7.914 1.816 14.783 1.00 65.56 92 HIS A O 1
ATOM 751 N N . ASN A 1 93 ? 8.898 3.063 16.364 1.00 68.19 93 ASN A N 1
ATOM 752 C CA . ASN A 1 93 ? 8.047 4.228 16.118 1.00 68.19 93 ASN A CA 1
ATOM 753 C C . ASN A 1 93 ? 8.114 4.730 14.664 1.00 68.19 93 ASN A C 1
ATOM 755 O O . ASN A 1 93 ? 7.103 5.204 14.153 1.00 68.19 93 ASN A O 1
ATOM 759 N N . GLY A 1 94 ? 9.245 4.537 13.975 1.00 70.94 94 GLY A N 1
ATOM 760 C CA . GLY A 1 94 ? 9.370 4.831 12.542 1.00 70.94 94 GLY A CA 1
ATOM 761 C C . GLY A 1 94 ? 8.395 4.038 11.658 1.00 70.94 94 GLY A C 1
ATOM 762 O O . GLY A 1 94 ? 7.770 4.616 10.777 1.00 70.94 94 GLY A O 1
ATOM 763 N N . LEU A 1 95 ? 8.168 2.746 11.942 1.00 77.75 95 LEU A N 1
ATOM 764 C CA . LEU A 1 95 ? 7.243 1.909 11.161 1.00 77.75 95 LEU A CA 1
ATOM 765 C C . LEU A 1 95 ? 5.790 2.352 11.330 1.00 77.75 95 LEU A C 1
ATOM 767 O O . LEU A 1 95 ? 5.049 2.451 10.356 1.00 77.75 95 LEU A O 1
ATOM 771 N N . LEU A 1 96 ? 5.384 2.627 12.573 1.00 81.06 96 LEU A N 1
ATOM 772 C CA . LEU A 1 96 ? 4.027 3.081 12.867 1.00 81.06 96 LEU A CA 1
ATOM 773 C C . LEU A 1 96 ? 3.776 4.487 12.309 1.00 81.06 96 LEU A C 1
ATOM 775 O O . LEU A 1 96 ? 2.685 4.751 11.812 1.00 81.06 96 LEU A O 1
ATOM 779 N N . LYS A 1 97 ? 4.776 5.376 12.374 1.00 83.38 97 LYS A N 1
ATOM 780 C CA . LYS A 1 97 ? 4.695 6.724 11.803 1.00 83.38 97 LYS A CA 1
ATOM 781 C C . LYS A 1 97 ? 4.573 6.672 10.281 1.00 83.38 97 LYS A C 1
ATOM 783 O O . LYS A 1 97 ? 3.677 7.314 9.749 1.00 83.38 97 LYS A O 1
ATOM 788 N N . ALA A 1 98 ? 5.399 5.868 9.608 1.00 86.25 98 ALA A N 1
ATOM 789 C CA . ALA A 1 98 ? 5.307 5.671 8.163 1.00 86.25 98 ALA A CA 1
ATOM 790 C C . ALA A 1 98 ? 3.944 5.091 7.762 1.00 86.25 98 ALA A C 1
ATOM 792 O O . ALA A 1 98 ? 3.299 5.608 6.859 1.00 86.25 98 ALA A O 1
ATOM 793 N N . ALA A 1 99 ? 3.460 4.071 8.477 1.00 89.31 99 ALA A N 1
ATOM 794 C CA . ALA A 1 99 ? 2.143 3.491 8.227 1.00 89.31 99 ALA A CA 1
ATOM 795 C C . ALA A 1 99 ? 1.005 4.508 8.411 1.00 89.31 99 ALA A C 1
ATOM 797 O O . ALA A 1 99 ? 0.108 4.580 7.577 1.00 89.31 99 ALA A O 1
ATOM 798 N N . GLY A 1 100 ? 1.046 5.305 9.482 1.00 89.69 100 GLY A N 1
ATOM 799 C CA . GLY A 1 100 ? 0.076 6.377 9.706 1.00 89.69 100 GLY A CA 1
ATOM 800 C C . GLY A 1 100 ? 0.115 7.425 8.597 1.00 89.69 100 GLY A C 1
ATOM 801 O O . GLY A 1 100 ? -0.928 7.770 8.061 1.00 89.69 100 GLY A O 1
ATOM 802 N N . TRP A 1 101 ? 1.315 7.851 8.196 1.00 91.69 101 TRP A N 1
ATOM 803 C CA . TRP A 1 101 ? 1.496 8.825 7.124 1.00 91.69 101 TRP A CA 1
ATOM 804 C C . TRP A 1 101 ? 0.927 8.332 5.791 1.00 91.69 101 TRP A C 1
ATOM 806 O O . TRP A 1 101 ? 0.206 9.071 5.135 1.00 91.69 101 TRP A O 1
ATOM 816 N N . VAL A 1 102 ? 1.203 7.078 5.409 1.00 92.38 102 VAL A N 1
ATOM 817 C CA . VAL A 1 102 ? 0.665 6.489 4.171 1.00 92.38 102 VAL A CA 1
ATOM 818 C C . VAL A 1 102 ? -0.858 6.411 4.221 1.00 92.38 102 VAL A C 1
ATOM 820 O O . VAL A 1 102 ? -1.511 6.761 3.244 1.00 92.38 102 VAL A O 1
ATOM 823 N N . LEU A 1 103 ? -1.430 5.982 5.351 1.00 92.31 103 LEU A N 1
ATOM 824 C CA . LEU A 1 103 ? -2.882 5.936 5.488 1.00 92.31 103 LEU A CA 1
ATOM 825 C C . LEU A 1 103 ? -3.494 7.331 5.392 1.00 92.31 103 LEU A C 1
ATOM 827 O O . LEU A 1 103 ? -4.493 7.476 4.711 1.00 92.31 103 LEU A O 1
ATOM 831 N N . ASP A 1 104 ? -2.919 8.335 6.052 1.00 92.56 104 ASP A N 1
ATOM 832 C CA . ASP A 1 104 ? -3.446 9.700 6.015 1.00 92.56 104 ASP A CA 1
ATOM 833 C C . ASP A 1 104 ? -3.308 10.324 4.615 1.00 92.56 104 ASP A C 1
ATOM 835 O O . ASP A 1 104 ? -4.212 11.028 4.178 1.00 92.56 104 ASP A O 1
ATOM 839 N N . ALA A 1 105 ? -2.214 10.039 3.899 1.00 94.31 105 ALA A N 1
ATOM 840 C CA . ALA A 1 105 ? -1.981 10.536 2.543 1.00 94.31 105 ALA A CA 1
ATOM 841 C C . ALA A 1 105 ? -2.943 9.929 1.513 1.00 94.31 105 ALA A C 1
ATOM 843 O O . ALA A 1 105 ? -3.401 10.634 0.621 1.00 94.31 105 ALA A O 1
ATOM 844 N N . GLU A 1 106 ? -3.248 8.636 1.645 1.00 95.56 106 GLU A N 1
ATOM 845 C CA . GLU A 1 106 ? -4.000 7.879 0.638 1.00 95.56 106 GLU A CA 1
ATOM 846 C C . GLU A 1 106 ? -5.406 7.473 1.114 1.00 95.56 106 GLU A C 1
ATOM 848 O O . GLU A 1 106 ? -6.074 6.668 0.467 1.00 95.56 106 GLU A O 1
ATOM 853 N N . CYS A 1 107 ? -5.871 8.013 2.248 1.00 94.19 107 CYS A N 1
ATOM 854 C CA . CYS A 1 107 ? -7.132 7.626 2.890 1.00 94.19 107 CYS A CA 1
ATOM 855 C C . CYS A 1 107 ? -8.326 7.772 1.949 1.00 94.19 107 CYS A C 1
ATOM 857 O O . CYS A 1 107 ? -9.136 6.853 1.841 1.00 94.19 107 CYS A O 1
ATOM 859 N N . ASP A 1 108 ? -8.432 8.928 1.293 1.00 94.94 108 ASP A N 1
ATOM 860 C CA . ASP A 1 108 ? -9.582 9.269 0.459 1.00 94.94 108 ASP A CA 1
ATOM 861 C C . ASP A 1 108 ? -9.637 8.363 -0.774 1.00 94.94 108 ASP A C 1
ATOM 863 O O . ASP A 1 108 ? -10.657 7.728 -1.023 1.00 94.94 108 ASP A O 1
ATOM 867 N N . VAL A 1 109 ? -8.502 8.182 -1.458 1.00 96.19 109 VAL A N 1
ATOM 868 C CA . VAL A 1 109 ? -8.401 7.298 -2.631 1.00 96.19 109 VAL A CA 1
ATOM 869 C C . VAL A 1 109 ? -8.680 5.843 -2.253 1.00 96.19 109 VAL A C 1
ATOM 871 O O . VAL A 1 109 ? -9.419 5.143 -2.942 1.00 96.19 109 VAL A O 1
ATOM 874 N N . LEU A 1 110 ? -8.122 5.362 -1.137 1.00 95.94 110 LEU A N 1
ATOM 875 C CA . LEU A 1 110 ? -8.390 4.005 -0.657 1.00 95.94 110 LEU A CA 1
ATOM 876 C C . LEU A 1 110 ? -9.866 3.813 -0.313 1.00 95.94 110 LEU A C 1
ATOM 878 O O . LEU A 1 110 ? -10.421 2.753 -0.598 1.00 95.94 110 LEU A O 1
ATOM 882 N N . LYS A 1 111 ? -10.503 4.813 0.299 1.00 95.69 111 LYS A N 1
ATOM 883 C CA . LYS A 1 111 ? -11.926 4.769 0.625 1.00 95.69 111 LYS A CA 1
ATOM 884 C C . LYS A 1 111 ? -12.777 4.717 -0.642 1.00 95.69 111 LYS A C 1
ATOM 886 O O . LYS A 1 111 ? -13.628 3.836 -0.734 1.00 95.69 111 LYS A O 1
ATOM 891 N N . GLU A 1 112 ? -12.514 5.594 -1.608 1.00 96.31 112 GLU A N 1
ATOM 892 C CA . GLU A 1 112 ? -13.211 5.622 -2.899 1.00 96.31 112 GLU A CA 1
ATOM 893 C C . GLU A 1 112 ? -13.114 4.268 -3.609 1.00 96.31 112 GLU A C 1
ATOM 895 O O . GLU A 1 112 ? -14.137 3.689 -3.962 1.00 96.31 112 GLU A O 1
ATOM 900 N N . LEU A 1 113 ? -11.913 3.689 -3.711 1.00 96.56 113 LEU A N 1
ATOM 901 C CA . LEU A 1 113 ? -11.724 2.376 -4.337 1.00 96.56 113 LEU A CA 1
ATOM 902 C C . LEU A 1 113 ? -12.443 1.253 -3.581 1.00 96.56 113 LEU A C 1
ATOM 904 O O . LEU A 1 113 ? -13.015 0.351 -4.188 1.00 96.56 113 LEU A O 1
ATOM 908 N N . VAL A 1 114 ? -12.424 1.270 -2.250 1.00 95.69 114 VAL A N 1
ATOM 909 C CA . VAL A 1 114 ? -13.109 0.252 -1.441 1.00 95.69 114 VAL A CA 1
ATOM 910 C C . VAL A 1 114 ? -14.629 0.313 -1.617 1.00 95.69 114 VAL A C 1
ATOM 912 O O . VAL A 1 114 ? -15.279 -0.741 -1.599 1.00 95.69 114 VAL A O 1
ATOM 915 N N . GLU A 1 115 ? -15.182 1.517 -1.767 1.00 95.19 115 GLU A N 1
ATOM 916 C CA . GLU A 1 115 ? -16.607 1.764 -2.005 1.00 95.19 115 GLU A CA 1
ATOM 917 C C . GLU A 1 115 ? -17.009 1.427 -3.450 1.00 95.19 115 GLU A C 1
ATOM 919 O O . GLU A 1 115 ? -18.034 0.777 -3.656 1.00 95.19 115 GLU A O 1
ATOM 924 N N . GLU A 1 116 ? -16.185 1.794 -4.435 1.00 97.06 116 GLU A N 1
ATOM 925 C CA . GLU A 1 116 ? -16.392 1.491 -5.857 1.00 97.06 116 GLU A CA 1
ATOM 926 C C . GLU A 1 116 ? -16.276 -0.016 -6.147 1.00 97.06 116 GLU A C 1
ATOM 928 O O . GLU A 1 116 ? -17.052 -0.568 -6.930 1.00 97.06 116 GLU A O 1
ATOM 933 N N . TYR A 1 117 ? -15.366 -0.710 -5.456 1.00 96.62 117 TYR A N 1
ATOM 934 C CA . TYR A 1 117 ? -15.097 -2.139 -5.624 1.00 96.62 117 TYR A CA 1
ATOM 935 C C . TYR A 1 117 ? -15.433 -2.940 -4.347 1.00 96.62 117 TYR A C 1
ATOM 937 O O . TYR A 1 117 ? -14.549 -3.500 -3.683 1.00 96.62 117 TYR A O 1
ATOM 945 N N . PRO A 1 118 ? -16.725 -3.100 -3.991 1.00 94.44 118 PRO A N 1
ATOM 946 C CA . PRO A 1 118 ? -17.147 -3.718 -2.729 1.00 94.44 118 PRO A CA 1
ATOM 947 C C . PRO A 1 118 ? -16.854 -5.224 -2.636 1.00 94.44 118 PRO A C 1
ATOM 949 O O . PRO A 1 118 ? -16.915 -5.801 -1.552 1.00 94.44 118 PRO A O 1
ATOM 952 N N . ASN A 1 119 ? -16.517 -5.869 -3.753 1.00 94.44 119 ASN A N 1
ATOM 953 C CA . ASN A 1 119 ? -16.143 -7.283 -3.788 1.00 94.44 119 ASN A CA 1
ATOM 954 C C . ASN A 1 119 ? -14.623 -7.503 -3.754 1.00 94.44 119 ASN A C 1
ATOM 956 O O . ASN A 1 119 ? -14.188 -8.651 -3.699 1.00 94.44 119 ASN A O 1
ATOM 960 N N . TYR A 1 120 ? -13.817 -6.435 -3.791 1.00 96.81 120 TYR A N 1
ATOM 961 C CA . TYR A 1 120 ? -12.364 -6.555 -3.888 1.00 96.81 120 TYR A CA 1
ATOM 962 C C . TYR A 1 120 ? -11.731 -6.699 -2.503 1.00 96.81 120 TYR A C 1
ATOM 964 O O . TYR A 1 120 ? -12.227 -6.152 -1.514 1.00 96.81 120 TYR A O 1
ATOM 972 N N . ASN A 1 121 ? -10.623 -7.422 -2.402 1.00 96.25 121 ASN A N 1
ATOM 973 C CA . ASN A 1 121 ? -9.796 -7.394 -1.198 1.00 96.25 121 ASN A CA 1
ATOM 974 C C . ASN A 1 121 ? -9.020 -6.067 -1.109 1.00 96.25 121 ASN A C 1
ATOM 976 O O . ASN A 1 121 ? -8.867 -5.359 -2.099 1.00 96.25 121 ASN A O 1
ATOM 980 N N . LEU A 1 122 ? -8.573 -5.719 0.098 1.00 96.06 122 LEU A N 1
ATOM 981 C CA . LEU A 1 122 ? -7.603 -4.651 0.327 1.00 96.06 122 LEU A CA 1
ATOM 982 C C . LEU A 1 122 ? -6.329 -5.290 0.866 1.00 96.06 122 LEU A C 1
ATOM 984 O O . LEU A 1 122 ? -6.285 -5.749 2.013 1.00 96.06 122 LEU A O 1
ATOM 988 N N . THR A 1 123 ? -5.297 -5.320 0.038 1.00 95.06 123 THR A N 1
ATOM 989 C CA . THR A 1 123 ? -4.057 -6.024 0.325 1.00 95.06 123 THR A CA 1
ATOM 990 C C . THR A 1 123 ? -2.901 -5.059 0.526 1.00 95.06 123 THR A C 1
ATOM 992 O O . THR A 1 123 ? -2.492 -4.337 -0.379 1.00 95.06 123 THR A O 1
ATOM 995 N N . PHE A 1 124 ? -2.303 -5.115 1.713 1.00 94.31 124 PHE A N 1
ATOM 996 C CA . PHE A 1 124 ? -1.038 -4.447 1.997 1.00 94.31 124 PHE A CA 1
ATOM 997 C C . PHE A 1 124 ? 0.112 -5.411 1.728 1.00 94.31 124 PHE A C 1
ATOM 999 O O . PHE A 1 124 ? 0.232 -6.450 2.382 1.00 94.31 124 PHE A O 1
ATOM 1006 N N . ALA A 1 125 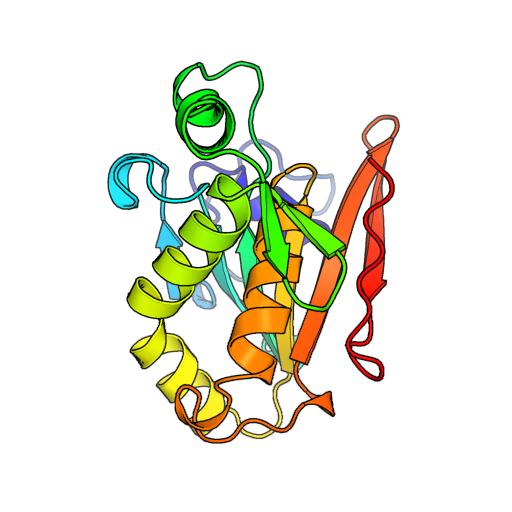? 0.960 -5.075 0.766 1.00 91.44 125 ALA A N 1
ATOM 1007 C CA . ALA A 1 125 ? 2.108 -5.880 0.390 1.00 91.44 125 ALA A CA 1
ATOM 1008 C C . ALA A 1 125 ? 3.411 -5.154 0.727 1.00 91.44 125 ALA A C 1
ATOM 1010 O O . ALA A 1 125 ? 3.492 -3.931 0.652 1.00 91.44 125 ALA A O 1
ATOM 1011 N N . GLY A 1 126 ? 4.456 -5.894 1.080 1.00 87.38 126 GLY A N 1
ATOM 1012 C CA . GLY A 1 126 ? 5.769 -5.295 1.271 1.00 87.38 126 GLY A CA 1
ATOM 1013 C C . GLY A 1 126 ? 6.902 -6.304 1.233 1.00 87.38 126 GLY A C 1
ATOM 1014 O O . GLY A 1 126 ? 6.684 -7.503 1.395 1.00 87.38 126 GLY A O 1
ATOM 1015 N N . HIS A 1 127 ? 8.115 -5.809 0.999 1.00 82.44 127 HIS A N 1
ATOM 1016 C CA . HIS A 1 127 ? 9.347 -6.600 1.043 1.00 82.44 127 HIS A CA 1
ATOM 1017 C C . HIS A 1 127 ? 10.311 -6.051 2.097 1.00 82.44 127 HIS A C 1
ATOM 1019 O O . HIS A 1 127 ? 10.452 -4.835 2.211 1.00 82.44 127 HIS A O 1
ATOM 1025 N N . SER A 1 128 ? 11.022 -6.923 2.825 1.00 78.25 128 SER A N 1
ATOM 1026 C CA . SER A 1 128 ? 12.011 -6.525 3.843 1.00 78.25 128 SER A CA 1
ATOM 1027 C C . SER A 1 128 ? 11.413 -5.494 4.820 1.00 78.25 128 SER A C 1
ATOM 1029 O O . SER A 1 128 ? 10.404 -5.791 5.457 1.00 78.25 128 SER A O 1
ATOM 1031 N N . LEU A 1 129 ? 11.935 -4.264 4.918 1.00 73.75 129 LEU A N 1
ATOM 1032 C CA . LEU A 1 129 ? 11.326 -3.229 5.766 1.00 73.75 129 LEU A CA 1
ATOM 1033 C C . LEU A 1 129 ? 9.872 -2.908 5.380 1.00 73.75 129 LEU A C 1
ATOM 1035 O O . LEU A 1 129 ? 9.036 -2.675 6.255 1.00 73.75 129 LEU A O 1
ATOM 1039 N N . GLY A 1 130 ? 9.559 -2.919 4.084 1.00 81.31 130 GLY A N 1
ATOM 1040 C CA . GLY A 1 130 ? 8.215 -2.662 3.575 1.00 81.31 130 GLY A CA 1
ATOM 1041 C C . GLY A 1 130 ? 7.191 -3.635 4.158 1.00 81.31 130 GLY A C 1
ATOM 1042 O O . GLY A 1 130 ? 6.058 -3.240 4.413 1.00 81.31 130 GLY A O 1
ATOM 1043 N N . SE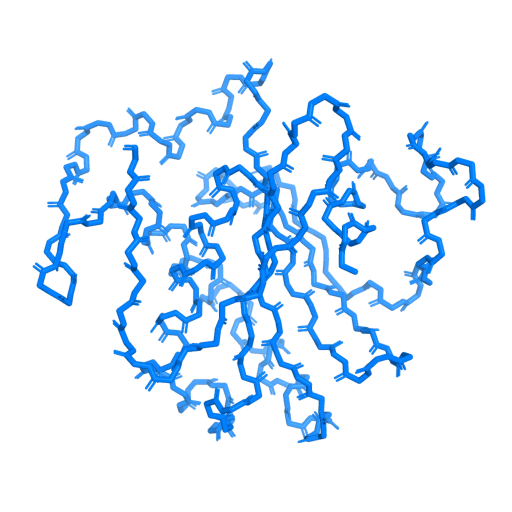R A 1 131 ? 7.600 -4.868 4.483 1.00 83.56 131 SER A N 1
ATOM 1044 C CA . SER A 1 131 ? 6.768 -5.851 5.189 1.00 83.56 131 SER A CA 1
ATOM 1045 C C . SER A 1 131 ? 6.321 -5.352 6.569 1.00 83.56 131 SER A C 1
ATOM 1047 O O . SER A 1 131 ? 5.175 -5.558 6.968 1.00 83.56 131 SER A O 1
ATOM 1049 N N . GLY A 1 132 ? 7.205 -4.653 7.290 1.00 82.81 132 GLY A N 1
ATOM 1050 C CA . GLY A 1 132 ? 6.903 -4.045 8.586 1.00 82.81 132 GLY A CA 1
ATOM 1051 C C . GLY A 1 132 ? 5.890 -2.905 8.476 1.00 82.81 132 GLY A C 1
ATOM 1052 O O . GLY A 1 132 ? 4.943 -2.845 9.260 1.00 82.81 132 GLY A O 1
ATOM 1053 N N . VAL A 1 133 ? 6.048 -2.029 7.479 1.00 87.06 133 VAL A N 1
ATOM 1054 C CA . VAL A 1 133 ? 5.107 -0.922 7.231 1.00 87.06 133 VAL A CA 1
ATOM 1055 C C . VAL A 1 133 ? 3.747 -1.458 6.772 1.00 87.06 133 VAL A C 1
ATOM 1057 O O . VAL A 1 133 ? 2.726 -1.042 7.313 1.00 87.06 133 VAL A O 1
ATOM 1060 N N . ALA A 1 134 ? 3.722 -2.433 5.858 1.00 90.12 134 ALA A N 1
ATOM 1061 C CA . ALA A 1 134 ? 2.498 -3.061 5.352 1.00 90.12 134 ALA A CA 1
ATOM 1062 C C . ALA A 1 134 ? 1.688 -3.732 6.472 1.00 90.12 134 ALA A C 1
ATOM 1064 O O . ALA A 1 134 ? 0.474 -3.550 6.578 1.00 90.12 134 ALA A O 1
ATOM 1065 N N . ALA A 1 135 ? 2.363 -4.453 7.368 1.00 87.44 135 ALA A N 1
ATOM 1066 C CA . ALA A 1 135 ? 1.713 -5.039 8.532 1.00 87.44 135 ALA A CA 1
ATOM 1067 C C . ALA A 1 135 ? 1.147 -3.984 9.493 1.00 87.44 135 ALA A C 1
ATOM 1069 O O . ALA A 1 135 ? 0.044 -4.156 10.017 1.00 87.44 135 ALA A O 1
ATOM 1070 N N . MET A 1 136 ? 1.884 -2.895 9.736 1.00 87.00 136 MET A N 1
ATOM 1071 C CA . MET A 1 136 ? 1.403 -1.806 10.589 1.00 87.00 136 MET A CA 1
ATOM 1072 C C . MET A 1 136 ? 0.210 -1.085 9.964 1.00 87.00 136 MET A C 1
ATOM 1074 O O . MET A 1 136 ? -0.751 -0.807 10.677 1.00 87.00 136 MET A O 1
ATOM 1078 N N . LEU A 1 137 ? 0.218 -0.857 8.650 1.00 89.62 137 LEU A N 1
ATOM 1079 C CA . LEU A 1 137 ? -0.918 -0.301 7.914 1.00 89.62 137 LEU A CA 1
ATOM 1080 C C . LEU A 1 137 ? -2.176 -1.135 8.114 1.00 89.62 137 LEU A C 1
ATOM 1082 O O . LEU A 1 137 ? -3.195 -0.602 8.543 1.00 89.62 137 LEU A O 1
ATOM 1086 N N . ALA A 1 138 ? -2.089 -2.450 7.918 1.00 90.81 138 ALA A N 1
ATOM 1087 C CA . ALA A 1 138 ? -3.228 -3.332 8.136 1.00 90.81 138 ALA A CA 1
ATOM 1088 C C . ALA A 1 138 ? -3.767 -3.248 9.571 1.00 90.81 138 ALA A C 1
ATOM 1090 O O . ALA A 1 138 ? -4.977 -3.190 9.777 1.00 90.81 138 ALA A O 1
ATOM 1091 N N . LEU A 1 139 ? -2.885 -3.189 10.575 1.00 86.56 139 LEU A N 1
ATOM 1092 C CA . LEU A 1 139 ? -3.292 -3.033 11.975 1.00 86.56 139 LEU A CA 1
ATOM 1093 C C . LEU A 1 139 ? -3.972 -1.686 12.248 1.00 86.56 139 LEU A C 1
ATOM 1095 O O . LEU A 1 139 ? -4.933 -1.635 13.018 1.00 86.56 139 LEU A O 1
ATOM 1099 N N . VAL A 1 140 ? -3.475 -0.597 11.659 1.00 87.00 140 VAL A N 1
ATOM 1100 C CA . VAL A 1 140 ? -4.084 0.733 11.787 1.00 87.00 140 VAL A CA 1
ATOM 1101 C C . VAL A 1 140 ? -5.458 0.739 11.117 1.00 87.00 140 VAL A C 1
ATOM 1103 O O . VAL A 1 140 ? -6.431 1.131 11.755 1.00 87.00 140 VAL A O 1
ATOM 1106 N N . VAL A 1 141 ? -5.572 0.211 9.898 1.00 88.38 141 VAL A N 1
ATOM 1107 C CA . VAL A 1 141 ? -6.830 0.149 9.140 1.00 88.38 141 VAL A CA 1
ATOM 1108 C C . VAL A 1 141 ? -7.879 -0.715 9.836 1.00 88.38 141 VAL A C 1
ATOM 1110 O O . VAL A 1 141 ? -9.018 -0.290 9.988 1.00 88.38 141 VAL A O 1
ATOM 1113 N N . VAL A 1 142 ? -7.510 -1.889 10.358 1.00 87.38 142 VAL A N 1
ATOM 1114 C CA . VAL A 1 142 ? -8.435 -2.754 11.117 1.00 87.38 142 VAL A CA 1
ATOM 1115 C C . VAL A 1 142 ? -9.005 -2.051 12.359 1.00 87.38 142 VAL A C 1
ATOM 1117 O O . VAL A 1 142 ? -10.105 -2.389 12.802 1.00 87.38 142 VAL A O 1
ATOM 1120 N N . ARG A 1 143 ? -8.284 -1.079 12.935 1.00 83.62 143 ARG A N 1
ATOM 1121 C CA . ARG A 1 143 ? -8.768 -0.277 14.072 1.00 83.62 143 ARG A CA 1
ATOM 1122 C C . ARG A 1 143 ? -9.546 0.972 13.670 1.00 83.62 143 ARG A C 1
ATOM 1124 O O . ARG A 1 143 ? -10.298 1.468 14.500 1.00 83.62 143 ARG A O 1
ATOM 1131 N N . HIS A 1 144 ? -9.381 1.440 12.439 1.00 84.25 144 HIS A N 1
ATOM 1132 C CA . HIS A 1 144 ? -10.007 2.646 11.897 1.00 84.25 144 HIS A CA 1
ATOM 1133 C C . HIS A 1 144 ? -10.788 2.326 10.614 1.00 84.25 144 HIS A C 1
ATOM 1135 O O . HIS A 1 144 ? -10.626 2.988 9.593 1.00 84.25 144 HIS A O 1
ATOM 1141 N N . GLN A 1 145 ? -11.601 1.265 10.641 1.00 81.88 145 GLN A N 1
ATOM 1142 C CA . GLN A 1 145 ? -12.349 0.797 9.464 1.00 81.88 145 GLN A CA 1
ATOM 1143 C C . GLN A 1 145 ? -13.357 1.835 8.964 1.00 81.88 145 GLN A C 1
ATOM 1145 O O . GLN A 1 145 ? -13.659 1.880 7.775 1.00 81.88 145 GLN A O 1
ATOM 1150 N N . ASP A 1 146 ? -13.846 2.680 9.868 1.00 84.19 146 ASP A N 1
ATOM 1151 C CA . ASP A 1 146 ? -14.716 3.818 9.588 1.00 84.19 146 ASP A CA 1
ATOM 1152 C C . ASP A 1 146 ? -14.082 4.811 8.604 1.00 84.19 146 ASP A C 1
ATOM 1154 O O . ASP A 1 146 ? -14.793 5.413 7.799 1.00 84.19 146 ASP A O 1
ATOM 1158 N N . LYS A 1 147 ? -12.746 4.919 8.594 1.00 84.00 147 LYS A N 1
ATOM 1159 C CA . LYS A 1 147 ? -12.021 5.757 7.634 1.00 84.00 147 LYS A CA 1
ATOM 1160 C C . LYS A 1 147 ? -12.032 5.198 6.209 1.00 84.00 147 LYS A C 1
ATOM 1162 O O . LYS A 1 147 ? -11.942 5.977 5.272 1.00 84.00 147 LYS A O 1
ATOM 1167 N N . LEU A 1 148 ? -12.176 3.880 6.036 1.00 88.31 148 LEU A N 1
ATOM 1168 C CA . LEU A 1 148 ? -12.176 3.203 4.730 1.00 88.31 148 LEU A CA 1
ATOM 1169 C C . LEU A 1 148 ? -13.530 2.541 4.441 1.00 88.31 148 LEU A C 1
ATOM 1171 O O . LEU A 1 148 ? -13.612 1.332 4.219 1.00 88.31 148 LEU A O 1
ATOM 1175 N N . GLY A 1 149 ? -14.612 3.320 4.524 1.00 84.69 149 GLY A N 1
ATOM 1176 C CA . GLY A 1 149 ? -15.942 2.877 4.087 1.00 84.69 149 GLY A CA 1
ATOM 1177 C C . GLY A 1 149 ? -16.511 1.689 4.875 1.00 84.69 149 GLY A C 1
ATOM 1178 O O . GLY A 1 149 ? -17.347 0.951 4.364 1.00 84.69 149 GLY A O 1
ATOM 1179 N N . ASN A 1 150 ? -16.055 1.467 6.115 1.00 87.00 150 ASN A N 1
ATOM 1180 C CA . ASN A 1 150 ? -16.414 0.309 6.943 1.00 87.00 150 ASN A CA 1
ATOM 1181 C C . ASN A 1 150 ? -16.100 -1.051 6.292 1.00 87.00 150 ASN A C 1
ATOM 1183 O O . ASN A 1 150 ? -16.850 -2.015 6.464 1.00 87.00 150 ASN A O 1
ATOM 1187 N N . ILE A 1 151 ? -14.975 -1.152 5.576 1.00 89.94 151 ILE A N 1
ATOM 1188 C CA . ILE A 1 151 ? -14.512 -2.407 4.970 1.00 89.94 151 ILE A CA 1
ATOM 1189 C C . ILE A 1 151 ? -14.525 -3.585 5.960 1.00 89.94 151 ILE A C 1
ATOM 1191 O O . ILE A 1 151 ? -14.055 -3.481 7.097 1.00 89.94 151 ILE A O 1
ATOM 1195 N N . ASP A 1 152 ? -15.023 -4.742 5.515 1.00 89.88 152 ASP A N 1
ATOM 1196 C CA . ASP A 1 152 ? -14.990 -5.981 6.299 1.00 89.88 152 ASP A CA 1
ATOM 1197 C C . ASP A 1 152 ? -13.538 -6.404 6.583 1.00 89.88 152 ASP A C 1
ATOM 1199 O O . ASP A 1 152 ? -12.726 -6.556 5.668 1.00 89.88 152 ASP A O 1
ATOM 1203 N N . ARG A 1 153 ? -13.216 -6.683 7.854 1.00 88.25 153 ARG A N 1
ATOM 1204 C CA . ARG A 1 153 ? -11.883 -7.148 8.285 1.00 88.25 153 ARG A CA 1
ATOM 1205 C C . ARG A 1 153 ? -11.386 -8.358 7.500 1.00 88.25 153 ARG A C 1
ATOM 1207 O O . ARG A 1 153 ? -10.184 -8.512 7.322 1.00 88.25 153 ARG A O 1
ATOM 1214 N N . ARG A 1 154 ? -12.289 -9.223 7.032 1.00 89.50 154 ARG A N 1
ATOM 1215 C CA . ARG A 1 154 ? -11.955 -10.436 6.270 1.00 89.50 154 ARG A CA 1
ATOM 1216 C C . ARG A 1 154 ? -11.378 -10.132 4.884 1.00 89.50 154 ARG A C 1
ATOM 1218 O O . ARG A 1 154 ? -10.649 -10.976 4.348 1.00 89.50 154 ARG A O 1
ATOM 1225 N N . ARG A 1 155 ? -11.684 -8.949 4.336 1.00 93.00 155 ARG A N 1
ATOM 1226 C CA . ARG A 1 155 ? -11.174 -8.434 3.055 1.00 93.00 155 ARG A CA 1
ATOM 1227 C C . ARG A 1 155 ? -9.789 -7.803 3.183 1.00 93.00 155 ARG A C 1
ATOM 1229 O O . ARG A 1 155 ? -9.119 -7.642 2.173 1.00 93.00 155 ARG A O 1
ATOM 1236 N N . ILE A 1 156 ? -9.341 -7.480 4.397 1.00 92.56 156 ILE A N 1
ATOM 1237 C CA . ILE A 1 156 ? -8.010 -6.911 4.625 1.00 92.56 156 ILE A CA 1
ATOM 1238 C C . ILE A 1 156 ? -6.984 -8.045 4.673 1.00 92.56 156 ILE A C 1
ATOM 1240 O O . ILE A 1 156 ? -7.058 -8.931 5.532 1.00 92.56 156 ILE A O 1
ATOM 1244 N N . LYS A 1 157 ? -6.009 -8.021 3.764 1.00 92.44 157 LYS A N 1
ATOM 1245 C CA . LYS A 1 157 ? -4.917 -8.999 3.691 1.00 92.44 157 LYS A CA 1
ATOM 1246 C C . LYS A 1 157 ? -3.566 -8.316 3.867 1.00 92.44 157 LYS A C 1
ATOM 1248 O O . LYS A 1 157 ? -3.394 -7.143 3.544 1.00 92.44 157 LYS A O 1
ATOM 1253 N N . VAL A 1 158 ? -2.588 -9.079 4.348 1.00 88.75 158 VAL A N 1
ATOM 1254 C CA . VAL A 1 158 ? -1.183 -8.663 4.360 1.00 88.75 158 VAL A CA 1
ATOM 1255 C C . VAL A 1 158 ? -0.345 -9.723 3.675 1.00 88.75 158 VAL A C 1
ATOM 1257 O O . VAL A 1 158 ? -0.448 -10.903 4.013 1.00 88.75 158 VAL A O 1
ATOM 1260 N N . HIS A 1 159 ? 0.506 -9.295 2.749 1.00 86.25 159 HIS A N 1
ATOM 1261 C CA . HIS A 1 159 ? 1.504 -10.143 2.117 1.00 86.25 159 HIS A CA 1
ATOM 1262 C C . HIS A 1 159 ? 2.900 -9.596 2.375 1.00 86.25 159 HIS A C 1
ATOM 1264 O O . HIS A 1 159 ? 3.221 -8.463 2.027 1.00 86.25 159 HIS A O 1
ATOM 1270 N N . VAL A 1 160 ? 3.749 -10.428 2.964 1.00 80.50 160 VAL A N 1
ATOM 1271 C CA . VAL A 1 160 ? 5.154 -10.087 3.180 1.00 80.50 160 VAL A CA 1
ATOM 1272 C C . VAL A 1 160 ? 6.016 -10.924 2.259 1.00 80.50 160 VAL A C 1
ATOM 1274 O O . VAL A 1 160 ? 5.783 -12.126 2.104 1.00 80.50 160 VAL A O 1
ATOM 1277 N N . ALA A 1 161 ? 7.000 -10.287 1.644 1.00 73.44 161 ALA A N 1
ATOM 1278 C CA . ALA A 1 161 ? 8.021 -10.952 0.866 1.00 73.44 161 ALA A CA 1
ATOM 1279 C C . ALA A 1 161 ? 9.378 -10.850 1.556 1.00 73.44 161 ALA A C 1
ATOM 1281 O O . ALA A 1 161 ? 9.762 -9.802 2.082 1.00 73.44 161 ALA A O 1
ATOM 1282 N N . GLU A 1 162 ? 10.125 -11.941 1.470 1.00 62.53 162 GLU A N 1
ATOM 1283 C CA . GLU A 1 162 ? 11.549 -12.006 1.778 1.00 62.53 162 GLU A CA 1
ATOM 1284 C C . GLU A 1 162 ? 12.278 -12.552 0.546 1.00 62.53 162 GLU A C 1
ATOM 1286 O O . GLU A 1 162 ? 11.812 -13.510 -0.083 1.00 62.53 162 GLU A O 1
ATOM 1291 N N . PHE A 1 163 ? 13.407 -11.941 0.182 1.00 59.00 163 PHE A N 1
ATOM 1292 C CA . PHE A 1 163 ? 14.312 -12.493 -0.825 1.00 59.00 163 PHE A CA 1
ATOM 1293 C C . PHE A 1 163 ? 15.373 -13.359 -0.145 1.00 59.00 163 PHE A C 1
ATOM 1295 O O . PHE A 1 163 ? 16.336 -12.845 0.417 1.00 59.00 163 PHE A O 1
ATOM 1302 N N . SER A 1 164 ? 15.242 -14.681 -0.258 1.00 47.25 164 SER A N 1
ATOM 1303 C CA . SER A 1 164 ? 16.372 -15.596 -0.070 1.00 47.25 164 SER A CA 1
ATOM 1304 C C . SER A 1 164 ? 16.904 -15.977 -1.452 1.00 47.25 164 SER A C 1
ATOM 1306 O O . SER A 1 164 ? 16.180 -16.599 -2.231 1.00 47.25 164 SER A O 1
ATOM 1308 N N . SER A 1 165 ? 18.142 -15.594 -1.776 1.00 38.34 165 SER A N 1
ATOM 1309 C CA . SER A 1 165 ? 18.820 -15.983 -3.027 1.00 38.34 165 SER A CA 1
ATOM 1310 C C . SER A 1 165 ? 18.035 -15.652 -4.312 1.00 38.34 165 SER A C 1
ATOM 1312 O O . SER A 1 165 ? 17.862 -16.515 -5.165 1.00 38.34 165 SER A O 1
ATOM 1314 N N . GLN A 1 166 ? 17.527 -14.416 -4.440 1.00 47.25 166 GLN A N 1
ATOM 1315 C CA . GLN A 1 166 ? 16.732 -13.919 -5.588 1.00 47.25 166 GLN A CA 1
ATOM 1316 C C . GLN A 1 166 ? 15.372 -14.611 -5.828 1.00 47.25 166 GLN A C 1
ATOM 1318 O O . GLN A 1 166 ? 14.643 -14.233 -6.742 1.00 47.25 166 GLN A O 1
ATOM 1323 N N . ILE A 1 167 ? 14.961 -15.554 -4.976 1.00 45.88 167 ILE A N 1
ATOM 1324 C CA . ILE A 1 167 ? 13.617 -16.141 -5.008 1.00 45.88 167 ILE A CA 1
ATOM 1325 C C . ILE A 1 167 ? 12.726 -15.360 -4.036 1.00 45.88 167 ILE A C 1
ATOM 1327 O O . ILE A 1 167 ? 12.974 -15.351 -2.830 1.00 45.88 167 ILE A O 1
ATOM 1331 N N . CYS A 1 168 ? 11.679 -14.710 -4.553 1.00 44.81 168 CYS A N 1
ATOM 1332 C CA . CYS A 1 168 ? 10.658 -14.066 -3.725 1.00 44.81 168 CYS A CA 1
ATOM 1333 C C . CYS A 1 168 ? 9.707 -15.124 -3.150 1.00 44.81 168 CYS A C 1
ATOM 1335 O O . CYS A 1 168 ? 9.019 -15.816 -3.904 1.00 44.81 168 CYS A O 1
ATOM 1337 N N . ARG A 1 169 ? 9.625 -15.226 -1.819 1.00 49.41 169 ARG A N 1
ATOM 1338 C CA . ARG A 1 169 ? 8.579 -16.001 -1.133 1.00 49.41 169 ARG A CA 1
ATOM 1339 C C . ARG A 1 169 ? 7.582 -15.054 -0.481 1.00 49.41 169 ARG A C 1
ATOM 1341 O O . ARG A 1 169 ? 7.960 -14.281 0.391 1.00 49.41 169 ARG A O 1
ATOM 1348 N N . CYS A 1 170 ? 6.319 -15.124 -0.899 1.00 49.06 170 CYS A N 1
ATOM 1349 C CA . CYS A 1 170 ? 5.225 -14.378 -0.277 1.00 49.06 170 CYS A CA 1
ATOM 1350 C C . CYS A 1 170 ? 4.546 -15.220 0.805 1.00 49.06 170 CYS A C 1
ATOM 1352 O O . CYS A 1 170 ? 4.073 -16.317 0.515 1.00 49.06 170 CYS A O 1
ATOM 1354 N N . HIS A 1 171 ? 4.415 -14.673 2.009 1.00 55.12 171 HIS A N 1
ATOM 1355 C CA . HIS A 1 171 ? 3.602 -15.248 3.080 1.00 55.12 171 HIS A CA 1
ATOM 1356 C C . HIS A 1 171 ? 2.380 -14.361 3.326 1.00 55.12 171 HIS A C 1
ATOM 1358 O O . HIS A 1 171 ? 2.507 -13.139 3.418 1.00 55.12 171 HIS A O 1
ATOM 1364 N N . GLN A 1 172 ? 1.196 -14.973 3.410 1.00 50.50 172 GLN A N 1
ATOM 1365 C CA . GLN A 1 172 ? -0.050 -14.274 3.716 1.00 50.50 172 GLN A CA 1
ATOM 1366 C C . GLN A 1 172 ? -0.311 -14.311 5.222 1.00 50.50 172 GLN A C 1
ATOM 1368 O O . GLN A 1 172 ? -0.391 -15.387 5.812 1.00 50.50 172 GLN A O 1
ATOM 1373 N N . PHE A 1 173 ? -0.502 -13.145 5.833 1.00 50.41 173 PHE A N 1
ATOM 1374 C CA . PHE A 1 173 ? -0.968 -13.036 7.212 1.00 50.41 173 PHE A CA 1
ATOM 1375 C C . PHE A 1 173 ? -2.456 -12.682 7.214 1.00 50.41 173 PHE A C 1
ATOM 1377 O O . PHE A 1 173 ? -2.867 -11.640 6.702 1.00 50.41 173 PHE A O 1
ATOM 1384 N N . ILE A 1 174 ? -3.275 -13.565 7.790 1.00 45.75 174 ILE A N 1
ATOM 1385 C CA . ILE A 1 174 ? -4.709 -13.332 7.980 1.00 45.75 174 ILE A CA 1
ATOM 1386 C C . ILE A 1 174 ? -4.897 -12.717 9.367 1.00 45.75 174 ILE A C 1
ATOM 1388 O O . ILE A 1 174 ? -4.643 -13.353 10.389 1.00 45.75 174 ILE A O 1
ATOM 1392 N N . GLY A 1 175 ? -5.330 -11.457 9.407 1.00 38.41 175 GLY A N 1
ATOM 1393 C CA . GLY A 1 175 ? -5.507 -10.664 10.625 1.00 38.41 175 GLY A CA 1
ATOM 1394 C C . GLY A 1 175 ? -6.711 -11.062 11.486 1.00 38.41 175 GLY A C 1
ATOM 1395 O O . GLY A 1 175 ? -7.427 -10.186 11.958 1.00 38.41 175 GLY A O 1
ATOM 1396 N N . SER A 1 176 ? -6.964 -12.353 11.717 1.00 36.34 176 SER A N 1
ATOM 1397 C CA . SER A 1 176 ? -8.097 -12.801 12.544 1.00 36.34 176 SER A CA 1
ATOM 1398 C C . SER A 1 176 ? -7.896 -12.566 14.047 1.00 36.34 176 SER A C 1
ATOM 1400 O O . SER A 1 176 ? -8.869 -12.572 14.793 1.00 36.34 176 SER A O 1
ATOM 1402 N N . SER A 1 177 ? -6.656 -12.346 14.506 1.00 36.50 177 SER A N 1
ATOM 1403 C CA . SER A 1 177 ? -6.320 -12.467 15.938 1.00 36.50 177 SER A CA 1
ATOM 1404 C C . SER A 1 177 ? -5.607 -11.255 16.554 1.00 36.50 177 SER A C 1
ATOM 1406 O O . SER A 1 177 ? -5.196 -11.321 17.710 1.00 36.50 177 SER A O 1
ATOM 1408 N N . GLY A 1 178 ? -5.398 -10.160 15.810 1.00 37.41 178 GLY A N 1
ATOM 1409 C CA . GLY A 1 178 ? -4.740 -8.944 16.326 1.00 37.41 178 GLY A CA 1
ATOM 1410 C C . GLY A 1 178 ? -3.293 -9.124 16.826 1.00 37.41 178 GLY A C 1
ATOM 1411 O O . GLY A 1 178 ? -2.726 -8.202 17.410 1.00 37.41 178 GLY A O 1
ATOM 1412 N N . LYS A 1 179 ? -2.678 -10.293 16.613 1.00 32.22 179 LYS A N 1
ATOM 1413 C CA . LYS A 1 179 ? -1.301 -10.605 17.008 1.00 32.22 179 LYS A CA 1
ATOM 1414 C C . LYS A 1 179 ? -0.455 -10.814 15.758 1.00 32.22 179 LYS A C 1
ATOM 1416 O O . LYS A 1 179 ? -0.471 -11.890 15.172 1.00 32.22 179 LYS A O 1
ATOM 1421 N N . LEU A 1 180 ? 0.274 -9.775 15.366 1.00 39.59 180 LEU A N 1
ATOM 1422 C CA . LEU A 1 180 ? 1.426 -9.897 14.478 1.00 39.59 180 LEU A CA 1
ATOM 1423 C C . LEU A 1 180 ? 2.660 -10.074 15.366 1.00 39.59 180 LEU A C 1
ATOM 1425 O O . LEU A 1 180 ? 3.061 -9.146 16.066 1.00 39.59 180 LEU A O 1
ATOM 1429 N N . PHE A 1 181 ? 3.216 -11.284 15.385 1.00 28.28 181 PHE A N 1
ATOM 1430 C CA . PHE A 1 181 ? 4.513 -11.539 16.001 1.00 28.28 181 PHE A CA 1
ATOM 1431 C C . PHE A 1 181 ? 5.593 -11.218 14.969 1.00 28.28 181 PHE A C 1
ATOM 1433 O O . PHE A 1 181 ? 5.780 -11.964 14.015 1.00 28.28 181 PHE A O 1
ATOM 1440 N N . PHE A 1 182 ? 6.279 -10.092 15.159 1.00 31.42 182 PHE A N 1
ATOM 1441 C CA . PHE A 1 182 ? 7.573 -9.844 14.534 1.00 31.42 182 PHE A CA 1
ATOM 1442 C C . PHE A 1 182 ? 8.641 -10.363 15.491 1.00 31.42 182 PHE A C 1
ATOM 1444 O O . PHE A 1 182 ? 8.907 -9.737 16.519 1.00 31.42 182 PHE A O 1
ATOM 1451 N N . THR A 1 183 ? 9.225 -11.515 15.185 1.00 24.03 183 THR A N 1
ATOM 1452 C CA . THR A 1 183 ? 10.538 -11.855 15.731 1.00 24.03 183 THR A CA 1
ATOM 1453 C C . THR A 1 183 ? 11.545 -11.191 14.799 1.00 24.03 183 THR A C 1
ATOM 1455 O O . THR A 1 183 ? 11.617 -11.563 13.631 1.00 24.03 183 THR A O 1
ATOM 1458 N N . LEU A 1 184 ? 12.198 -10.129 15.284 1.00 27.86 184 LEU A N 1
ATOM 1459 C CA . LEU A 1 184 ? 13.390 -9.564 14.641 1.00 27.86 184 LEU A CA 1
ATOM 1460 C C . LEU A 1 184 ? 14.546 -10.560 14.738 1.00 27.86 184 LEU A C 1
ATOM 1462 O O . LEU A 1 184 ? 14.637 -11.215 15.804 1.00 27.86 184 LEU A O 1
#

pLDDT: mean 74.68, std 19.58, range [24.03, 97.06]

Secondary structure (DSSP, 8-state):
-HHHHHHTT-S-TTS-SSPPTT-----GGGEEEEE-TTTTTTSS--EEEEEETTTTEEEEEEPPP-TT-GGGGHHHH-TTS-EEEETTEEEEHHHHHHHHHHHHHHHHHHHHHHHH-TTSEEEEEEETHHHHHHHHHHHHHHH-GGGGTT--GGGEEEEEEEEETTEEEEEEEE-SSS------

Organism: Hibiscus syriacus (NCBI:txid106335)

Sequence (184 aa):
MCRYILAVYEDGIRHPLWEPPGGYGINPDWLIIRKTYEDTQGQAPSYVLYLDHDHADIVLSIRGLNLAKESDYQVLLDNKLGKRKFNGGYVHNGLLKAAGWVLDAECDVLKELVEEYPNYNLTFAGHSLGSGVAAMLALVVVRHQDKLGNIDRRRIKVHVAEFSSQICRCHQFIGSSGKLFFTL

InterPro domains:
  IPR002921 Fungal lipase-type domain [PF01764] (59-158)
  IPR029058 Alpha/Beta hydrolase fold [G3DSA:3.40.50.1820] (8-168)
  IPR029058 Alpha/Beta hydrolase fold [SSF53474] (2-147)

Foldseek 3Di:
DVLQQVCLVAPAQVDGPDADVVGSPADRVQWPDWADCVNLVLLAATWTFGQDPVQQATEIEGEDDDPVDPSSCPLPPVVVQAWDQDPNDTDRSSLLRRLVSVCVVCLVVQLVCCVVRVPGAYEQEYEDSSLSNSVSNLLVCVVPVVSRPNRDLQSYKYWYWYDDPNDTDIDIDRCPDSDDDDDD

Radius of gyration: 15.62 Å; chains: 1; bounding box: 40×30×44 Å